Protein AF-0000000080266396 (afdb_homodimer)

pLDDT: mean 87.24, std 13.33, range [37.84, 98.81]

Foldseek 3Di:
DPQDPVRQQVLQLQLVCLQCCVAQVWDKDADPDPPQQQFGIWGWGQLDPVSPDIAIETEHEEEDQEADEQVSVVSVVVSQVVVQVVVVVVVPDDHRYEYEYEYQNHHDPNNLVNQQPDLGWYKYWDQHDDPVDPHTDSYGDTPDIDIHCLDQNCVHSVNVQKDWDWDDDDPDPTDIFMDGPRHTRD/DPQDPVRQQVLQLQLVCLQCCVAQVWDKDADPDPPQQQFGIWGWGQLDPVSPDIAIETEHEEEDQEADEQVSVVSVVVSQVVVQVVVVVVVDDDHRYEYEYEYQNHHDPNNLVNQQPDLGWYKYWHQHDDPVDPHTDSYGDTPDIDIHCLDQNCVHSVNVQKDWDWDDDPPDHTDIFMDGPRHTRD

Radius of gyration: 23.04 Å; Cα contacts (8 Å, |Δi|>4): 764; chains: 2; bounding box: 50×81×39 Å

Organism: Malassezia sympodialis (strain ATCC 42132) (NCBI:txid1230383)

InterPro domains:
  IPR011335 Restriction endonuclease type II-like [SSF52980] (8-84)
  IPR011856 tRNA endonuclease-like domain superfamily [G3DSA:3.40.1350.10] (2-128)
  IPR018828 Required for respiratory growth protein 7, mitochondrial [PF10356] (4-46)
  IPR018828 Required for respiratory growth protein 7, mitochondrial [PF10356] (52-131)
  IPR018828 Required for respiratory growth protein 7, mitochondrial [PTHR28133] (3-150)

Sequence (372 aa):
MATSAACRGAAYELACLRTLESWMGMKLHRTGGAGDRGVDLRGWWAPGPSGADAYRVLVQCKAEKRPVGPATVRELEGTLLRAGWVEQRAQTAPVSLFAILASASGFSKQTLLHMRSSPLPMLLMHLAVDTSQATMPQVLPCQGFVWNDALAGRHGLLRGDYEAIWHTRVESAPVLTLYRGGVRVCMATSAACRGAAYELACLRTLESWMGMKLHRTGGAGDRGVDLRGWWAPGPSGADAYRVLVQCKAEKRPVGPATVRELEGTLLRAGWVEQRAQTAPVSLFAILASASGFSKQTLLHMRSSPLPMLLMHLAVDTSQATMPQVLPCQGFVWNDALAGRHGLLRGDYEAIWHTRVESAPVLTLYRGGVRVC

Structure (mmCIF, N/CA/C/O backbone):
data_AF-0000000080266396-model_v1
#
loop_
_entity.id
_entity.type
_entity.pdbx_description
1 polymer 'Restriction endonuclease type IV Mrr domain-containing protein'
#
loop_
_atom_site.group_PDB
_atom_site.id
_atom_site.type_symbol
_atom_site.label_atom_id
_atom_site.label_alt_id
_atom_site.label_comp_id
_atom_site.label_asym_id
_atom_site.label_entity_id
_atom_site.label_seq_id
_atom_site.pdbx_PDB_ins_code
_atom_site.Cartn_x
_atom_site.Cartn_y
_atom_site.Cartn_z
_atom_site.occupancy
_atom_site.B_iso_or_equiv
_atom_site.auth_seq_id
_atom_site.auth_comp_id
_atom_site.auth_asym_id
_atom_site.auth_atom_id
_atom_site.pdbx_PDB_model_num
ATOM 1 N N . MET A 1 1 ? 29.406 -10.555 -18.203 1 38.06 1 MET A N 1
ATOM 2 C CA . MET A 1 1 ? 28.906 -9.188 -18.078 1 38.06 1 MET A CA 1
ATOM 3 C C . MET A 1 1 ? 27.797 -9.117 -17.031 1 38.06 1 MET A C 1
ATOM 5 O O . MET A 1 1 ? 26.859 -9.922 -17.047 1 38.06 1 MET A O 1
ATOM 9 N N . ALA A 1 2 ? 28.047 -8.398 -16.016 1 52.16 2 ALA A N 1
ATOM 10 C CA . ALA A 1 2 ? 27.156 -8.281 -14.852 1 52.16 2 ALA A CA 1
ATOM 11 C C . ALA A 1 2 ? 25.766 -7.832 -15.273 1 52.16 2 ALA A C 1
ATOM 13 O O . ALA A 1 2 ? 25.609 -6.77 -15.875 1 52.16 2 ALA A O 1
ATOM 14 N N . THR A 1 3 ? 24.875 -8.828 -15.555 1 63 3 THR A N 1
ATOM 15 C CA . THR A 1 3 ? 23.531 -8.461 -15.969 1 63 3 THR A CA 1
ATOM 16 C C . THR A 1 3 ? 22.969 -7.367 -15.062 1 63 3 THR A C 1
ATOM 18 O O . THR A 1 3 ? 23.141 -7.406 -13.844 1 63 3 THR A O 1
ATOM 21 N N . SER A 1 4 ? 22.641 -6.27 -15.555 1 74.62 4 SER A N 1
ATOM 22 C CA . SER A 1 4 ? 22.109 -5.121 -14.828 1 74.62 4 SER A CA 1
ATOM 23 C C . SER A 1 4 ? 20.953 -5.531 -13.93 1 74.62 4 SER A C 1
ATOM 25 O O . SER A 1 4 ? 20.359 -6.598 -14.109 1 74.62 4 SER A O 1
ATOM 27 N N . ALA A 1 5 ? 20.812 -4.93 -12.789 1 73.12 5 ALA A N 1
ATOM 28 C CA . ALA A 1 5 ? 19.688 -5.145 -11.883 1 73.12 5 ALA A CA 1
ATOM 29 C C . ALA A 1 5 ? 18.359 -5.168 -12.648 1 73.12 5 ALA A C 1
ATOM 31 O O . ALA A 1 5 ? 17.484 -5.977 -12.344 1 73.12 5 ALA A O 1
ATOM 32 N N . ALA A 1 6 ? 18.203 -4.281 -13.703 1 76.94 6 ALA A N 1
ATOM 33 C CA . ALA A 1 6 ? 16.984 -4.227 -14.516 1 76.94 6 ALA A CA 1
ATOM 34 C C . ALA A 1 6 ? 16.812 -5.516 -15.312 1 76.94 6 ALA A C 1
ATOM 36 O O . ALA A 1 6 ? 15.695 -6.027 -15.438 1 76.94 6 ALA A O 1
ATOM 37 N N . CYS A 1 7 ? 17.906 -6.023 -15.68 1 82.94 7 CYS A N 1
ATOM 38 C CA . CYS A 1 7 ? 17.859 -7.258 -16.453 1 82.94 7 CYS A CA 1
ATOM 39 C C . CYS A 1 7 ? 17.484 -8.445 -15.578 1 82.94 7 CYS A C 1
ATOM 41 O O . CYS A 1 7 ? 16.672 -9.281 -15.984 1 82.94 7 CYS A O 1
ATOM 43 N N . ARG A 1 8 ? 17.984 -8.422 -14.438 1 86.56 8 ARG A N 1
ATOM 44 C CA . ARG A 1 8 ? 17.656 -9.5 -13.5 1 86.56 8 ARG A CA 1
ATOM 45 C C . ARG A 1 8 ? 16.188 -9.477 -13.117 1 86.56 8 ARG A C 1
ATOM 47 O O . ARG A 1 8 ? 15.547 -10.523 -13.023 1 86.56 8 ARG A O 1
ATOM 54 N N . GLY A 1 9 ? 15.641 -8.25 -12.93 1 91.12 9 GLY A N 1
ATOM 55 C CA . GLY A 1 9 ? 14.234 -8.109 -12.617 1 91.12 9 GLY A CA 1
ATOM 56 C C . GLY A 1 9 ? 13.32 -8.633 -13.703 1 91.12 9 GLY A C 1
ATOM 57 O O . GLY A 1 9 ? 12.367 -9.367 -13.422 1 91.12 9 GLY A O 1
ATOM 58 N N . ALA A 1 10 ? 13.648 -8.32 -14.914 1 91.81 10 ALA A N 1
ATOM 59 C CA . ALA A 1 10 ? 12.836 -8.75 -16.047 1 91.81 10 ALA A CA 1
ATOM 60 C C . ALA A 1 10 ? 12.883 -10.266 -16.219 1 91.81 10 ALA A C 1
ATOM 62 O O . ALA A 1 10 ? 11.867 -10.906 -16.484 1 91.81 10 ALA A O 1
ATOM 63 N N . ALA A 1 11 ? 14.078 -10.766 -16.062 1 93.81 11 ALA A N 1
ATOM 64 C CA . ALA A 1 11 ? 14.242 -12.219 -16.172 1 93.81 11 ALA A CA 1
ATOM 65 C C . ALA A 1 11 ? 13.461 -12.938 -15.07 1 93.81 11 ALA A C 1
ATOM 67 O O . ALA A 1 11 ? 12.844 -13.977 -15.32 1 93.81 11 ALA A O 1
ATOM 68 N N . TYR A 1 12 ? 13.508 -12.414 -13.898 1 96.12 12 TYR A N 1
ATOM 69 C CA . TYR A 1 12 ? 12.789 -13.023 -12.781 1 96.12 12 TYR A CA 1
ATOM 70 C C . TYR A 1 12 ? 11.281 -12.961 -13.016 1 96.12 12 TYR A C 1
ATOM 72 O O . TYR A 1 12 ? 10.57 -13.938 -12.75 1 96.12 12 TYR A O 1
ATOM 80 N N . GLU A 1 13 ? 10.75 -11.844 -13.516 1 96 13 GLU A N 1
ATOM 81 C CA . GLU A 1 13 ? 9.336 -11.688 -13.836 1 96 13 GLU A CA 1
ATOM 82 C C . GLU A 1 13 ? 8.875 -12.742 -14.844 1 96 13 GLU A C 1
ATOM 84 O O . GLU A 1 13 ? 7.824 -13.359 -14.672 1 96 13 GLU A O 1
ATOM 89 N N . LEU A 1 14 ? 9.68 -12.914 -15.805 1 96.31 14 LEU A N 1
ATOM 90 C CA . LEU A 1 14 ? 9.352 -13.898 -16.828 1 96.31 14 LEU A CA 1
ATOM 91 C C . LEU A 1 14 ? 9.359 -15.305 -16.234 1 96.31 14 LEU A C 1
ATOM 93 O O . LEU A 1 14 ? 8.484 -16.125 -16.547 1 96.31 14 LEU A O 1
ATOM 97 N N . ALA A 1 15 ? 10.352 -15.586 -15.43 1 97.19 15 ALA A N 1
ATOM 98 C CA . ALA A 1 15 ? 10.43 -16.891 -14.781 1 97.19 15 ALA A CA 1
ATOM 99 C C . ALA A 1 15 ? 9.219 -17.141 -13.883 1 97.19 15 ALA A C 1
ATOM 101 O O . ALA A 1 15 ? 8.695 -18.25 -13.828 1 97.19 15 ALA A O 1
ATOM 102 N N . CYS A 1 16 ? 8.812 -16.141 -13.164 1 97.94 16 CYS A N 1
ATOM 103 C CA . CYS A 1 16 ? 7.617 -16.25 -12.336 1 97.94 16 CYS A CA 1
ATOM 104 C C . CYS A 1 16 ? 6.391 -16.562 -13.188 1 97.94 16 CYS A C 1
ATOM 106 O O . CYS A 1 16 ? 5.59 -17.438 -12.828 1 97.94 16 CYS A O 1
ATOM 108 N N . LEU A 1 17 ? 6.258 -15.805 -14.289 1 97.94 17 LEU A N 1
ATOM 109 C CA . LEU A 1 17 ? 5.156 -16.031 -15.219 1 97.94 17 LEU A CA 1
ATOM 110 C C . LEU A 1 17 ? 5.09 -17.484 -15.648 1 97.94 17 LEU A C 1
ATOM 112 O O . LEU A 1 17 ? 4.055 -18.141 -15.508 1 97.94 17 LEU A O 1
ATOM 116 N N . ARG A 1 18 ? 6.215 -18 -16.078 1 97.5 18 ARG A N 1
ATOM 117 C CA . ARG A 1 18 ? 6.277 -19.375 -16.562 1 97.5 18 ARG A CA 1
ATOM 118 C C . ARG A 1 18 ? 5.992 -20.359 -15.43 1 97.5 18 ARG A C 1
ATOM 120 O O . ARG A 1 18 ? 5.312 -21.359 -15.641 1 97.5 18 ARG A O 1
ATOM 127 N N . THR A 1 19 ? 6.484 -20.094 -14.289 1 96.69 19 THR A N 1
ATOM 128 C CA . THR A 1 19 ? 6.289 -20.953 -13.141 1 96.69 19 THR A CA 1
ATOM 129 C C . THR A 1 19 ? 4.809 -21.031 -12.766 1 96.69 19 THR A C 1
ATOM 131 O O . THR A 1 19 ? 4.266 -22.125 -12.578 1 96.69 19 THR A O 1
ATOM 134 N N . LEU A 1 20 ? 4.148 -19.891 -12.68 1 97 20 LEU A N 1
ATOM 135 C CA . LEU A 1 20 ? 2.748 -19.828 -12.273 1 97 20 LEU A CA 1
ATOM 136 C C . LEU A 1 20 ? 1.845 -20.438 -13.344 1 97 20 LEU A C 1
ATOM 138 O O . LEU A 1 20 ? 0.827 -21.062 -13.023 1 97 20 LEU A O 1
ATOM 142 N N . GLU A 1 21 ? 2.211 -20.281 -14.586 1 95.94 21 GLU A N 1
ATOM 143 C CA . GLU A 1 21 ? 1.452 -20.891 -15.672 1 95.94 21 GLU A CA 1
ATOM 144 C C . GLU A 1 21 ? 1.583 -22.406 -15.656 1 95.94 21 GLU A C 1
ATOM 146 O O . GLU A 1 21 ? 0.593 -23.125 -15.82 1 95.94 21 GLU A O 1
ATOM 151 N N . SER A 1 22 ? 2.793 -22.859 -15.469 1 92.88 22 SER A N 1
ATOM 152 C CA . SER A 1 22 ? 3.053 -24.297 -15.555 1 92.88 22 SER A CA 1
ATOM 153 C C . SER A 1 22 ? 2.553 -25.031 -14.312 1 92.88 22 SER A C 1
ATOM 155 O O . SER A 1 22 ? 1.945 -26.094 -14.422 1 92.88 22 SER A O 1
ATOM 157 N N . TRP A 1 23 ? 2.719 -24.484 -13.172 1 89.31 23 TRP A N 1
ATOM 158 C CA . TRP A 1 23 ? 2.41 -25.156 -11.922 1 89.31 23 TRP A CA 1
ATOM 159 C C . TRP A 1 23 ? 0.948 -24.953 -11.539 1 89.31 23 TRP A C 1
ATOM 161 O O . TRP A 1 23 ? 0.259 -25.906 -11.172 1 89.31 23 TRP A O 1
ATOM 171 N N . MET A 1 24 ? 0.484 -23.734 -11.688 1 90.62 24 MET A N 1
ATOM 172 C CA . MET A 1 24 ? -0.854 -23.438 -11.18 1 90.62 24 MET A CA 1
ATOM 173 C C . MET A 1 24 ? -1.854 -23.328 -12.328 1 90.62 24 MET A C 1
ATOM 175 O O . MET A 1 24 ? -3.053 -23.156 -12.102 1 90.62 24 MET A O 1
ATOM 179 N N . GLY A 1 25 ? -1.35 -23.359 -13.508 1 91.81 25 GLY A N 1
ATOM 180 C CA . GLY A 1 25 ? -2.232 -23.281 -14.664 1 91.81 25 GLY A CA 1
ATOM 181 C C . GLY A 1 25 ? -2.83 -21.906 -14.867 1 91.81 25 GLY A C 1
ATOM 182 O O . GLY A 1 25 ? -3.932 -21.766 -15.398 1 91.81 25 GLY A O 1
ATOM 183 N N . MET A 1 26 ? -2.145 -20.891 -14.406 1 94.56 26 MET A N 1
ATOM 184 C CA . MET A 1 26 ? -2.646 -19.531 -14.562 1 94.56 26 MET A CA 1
ATOM 185 C C . MET A 1 26 ? -2.408 -19.031 -15.977 1 94.56 26 MET A C 1
ATOM 187 O O . MET A 1 26 ? -1.457 -19.438 -16.641 1 94.56 26 MET A O 1
ATOM 191 N N . LYS A 1 27 ? -3.32 -18.25 -16.422 1 95.56 27 LYS A N 1
ATOM 192 C CA . LYS A 1 27 ? -3.127 -17.5 -17.672 1 95.56 27 LYS A CA 1
ATOM 193 C C . LYS A 1 27 ? -2.748 -16.047 -17.391 1 95.56 27 LYS A C 1
ATOM 195 O O . LYS A 1 27 ? -3.613 -15.227 -17.094 1 95.56 27 LYS A O 1
ATOM 200 N N . LEU A 1 28 ? -1.456 -15.758 -17.516 1 96.69 28 LEU A N 1
ATOM 201 C CA . LEU A 1 28 ? -0.934 -14.461 -17.094 1 96.69 28 LEU A CA 1
ATOM 202 C C . LEU A 1 28 ? -0.267 -13.734 -18.25 1 96.69 28 LEU A C 1
ATOM 204 O O . LEU A 1 28 ? 0.146 -14.367 -19.234 1 96.69 28 LEU A O 1
ATOM 208 N N . HIS A 1 29 ? -0.181 -12.461 -18.172 1 95 29 HIS A N 1
ATOM 209 C CA . HIS A 1 29 ? 0.61 -11.648 -19.078 1 95 29 HIS A CA 1
ATOM 210 C C . HIS A 1 29 ? 1.32 -10.523 -18.344 1 95 29 HIS A C 1
ATOM 212 O O . HIS A 1 29 ? 0.936 -10.172 -17.219 1 95 29 HIS A O 1
ATOM 218 N N . ARG A 1 30 ? 2.369 -10.031 -18.906 1 93.25 30 ARG A N 1
ATOM 219 C CA . ARG A 1 30 ? 3.127 -8.93 -18.312 1 93.25 30 ARG A CA 1
ATOM 220 C C . ARG A 1 30 ? 2.354 -7.617 -18.406 1 93.25 30 ARG A C 1
ATOM 222 O O . ARG A 1 30 ? 1.586 -7.406 -19.344 1 93.25 30 ARG A O 1
ATOM 229 N N . THR A 1 31 ? 2.643 -6.824 -17.297 1 87 31 THR A N 1
ATOM 230 C CA . THR A 1 31 ? 1.947 -5.539 -17.281 1 87 31 THR A CA 1
ATOM 231 C C . THR A 1 31 ? 2.852 -4.426 -17.797 1 87 31 THR A C 1
ATOM 233 O O . THR A 1 31 ? 4.074 -4.484 -17.625 1 87 31 THR A O 1
ATOM 236 N N . GLY A 1 32 ? 2.877 -3.807 -18.906 1 63.69 32 GLY A N 1
ATOM 237 C CA . GLY A 1 32 ? 3.762 -2.809 -19.484 1 63.69 32 GLY A CA 1
ATOM 238 C C . GLY A 1 32 ? 3.475 -1.401 -19 1 63.69 32 GLY A C 1
ATOM 239 O O . GLY A 1 32 ? 4.281 -0.491 -19.203 1 63.69 32 GLY A O 1
ATOM 240 N N . GLY A 1 33 ? 2.451 -1.018 -18.344 1 51.59 33 GLY A N 1
ATOM 241 C CA . GLY A 1 33 ? 2.1 0.39 -18.438 1 51.59 33 GLY A CA 1
ATOM 242 C C . GLY A 1 33 ? 2.02 1.08 -17.094 1 51.59 33 GLY A C 1
ATOM 243 O O . GLY A 1 33 ? 2.025 0.421 -16.047 1 51.59 33 GLY A O 1
ATOM 244 N N . ALA A 1 34 ? 2.381 2.445 -17.094 1 49.97 34 ALA A N 1
ATOM 245 C CA . ALA A 1 34 ? 2.305 3.42 -16 1 49.97 34 ALA A CA 1
ATOM 246 C C . ALA A 1 34 ? 1.099 3.152 -15.109 1 49.97 34 ALA A C 1
ATOM 248 O O . ALA A 1 34 ? 1.146 3.402 -13.906 1 49.97 34 ALA A O 1
ATOM 249 N N . GLY A 1 35 ? 0.149 2.555 -15.703 1 51.34 35 GLY A N 1
ATOM 250 C CA . GLY A 1 35 ? -1.135 2.455 -15.023 1 51.34 35 GLY A CA 1
ATOM 251 C C . GLY A 1 35 ? -1.216 1.278 -14.07 1 51.34 35 GLY A C 1
ATOM 252 O O . GLY A 1 35 ? -2.219 1.104 -13.375 1 51.34 35 GLY A O 1
ATOM 253 N N . ASP A 1 36 ? -0.175 0.394 -14.234 1 55.62 36 ASP A N 1
ATOM 254 C CA . ASP A 1 36 ? -0.512 -0.885 -13.617 1 55.62 36 ASP A CA 1
ATOM 255 C C . ASP A 1 36 ? -0.161 -0.887 -12.133 1 55.62 36 ASP A C 1
ATOM 257 O O . ASP A 1 36 ? -0.391 -1.878 -11.438 1 55.62 36 ASP A O 1
ATOM 261 N N . ARG A 1 37 ? -0.008 0.215 -11.578 1 65.62 37 ARG A N 1
ATOM 262 C CA . ARG A 1 37 ? -0.205 0.453 -10.156 1 65.62 37 ARG A CA 1
ATOM 263 C C . ARG A 1 37 ? 0.64 -0.502 -9.32 1 65.62 37 ARG A C 1
ATOM 265 O O . ARG A 1 37 ? 0.155 -1.072 -8.336 1 65.62 37 ARG A O 1
ATOM 272 N N . GLY A 1 38 ? 1.893 -0.982 -9.898 1 79.5 38 GLY A N 1
ATOM 273 C CA . GLY A 1 38 ? 2.844 -1.689 -9.055 1 79.5 38 GLY A CA 1
ATOM 274 C C . GLY A 1 38 ? 2.811 -3.193 -9.25 1 79.5 38 GLY A C 1
ATOM 275 O O . GLY A 1 38 ? 3.477 -3.934 -8.523 1 79.5 38 GLY A O 1
ATOM 276 N N . VAL A 1 39 ? 2.064 -3.723 -10.242 1 91.5 39 VAL A N 1
ATOM 277 C CA . VAL A 1 39 ? 2.029 -5.168 -10.445 1 91.5 39 VAL A CA 1
ATOM 278 C C . VAL A 1 39 ? 2.777 -5.527 -11.727 1 91.5 39 VAL A C 1
ATOM 280 O O . VAL A 1 39 ? 2.74 -4.777 -12.703 1 91.5 39 VAL A O 1
ATOM 283 N N . ASP A 1 40 ? 3.334 -6.691 -11.766 1 94.19 40 ASP A N 1
ATOM 284 C CA . ASP A 1 40 ? 4.191 -7.125 -12.859 1 94.19 40 ASP A CA 1
ATOM 285 C C . ASP A 1 40 ? 3.434 -8.031 -13.828 1 94.19 40 ASP A C 1
ATOM 287 O O . ASP A 1 40 ? 3.682 -8.008 -15.031 1 94.19 40 ASP A O 1
ATOM 291 N N . LEU A 1 41 ? 2.564 -8.836 -13.297 1 95.94 41 LEU A N 1
ATOM 292 C CA . LEU A 1 41 ? 1.767 -9.773 -14.086 1 95.94 41 LEU A CA 1
ATOM 293 C C . LEU A 1 41 ? 0.288 -9.664 -13.727 1 95.94 41 LEU A C 1
ATOM 295 O O . LEU A 1 41 ? -0.056 -9.312 -12.594 1 95.94 41 LEU A O 1
ATOM 299 N N . ARG A 1 42 ? -0.562 -9.977 -14.672 1 94.25 42 ARG A N 1
ATOM 300 C CA . ARG A 1 42 ? -2.002 -10.023 -14.43 1 94.25 42 ARG A CA 1
ATOM 301 C C . ARG A 1 42 ? -2.668 -11.078 -15.312 1 94.25 42 ARG A C 1
ATOM 303 O O . ARG A 1 42 ? -2.154 -11.422 -16.375 1 94.25 42 ARG A O 1
ATOM 310 N N . GLY A 1 43 ? -3.771 -11.602 -14.805 1 94 43 GLY A N 1
ATOM 311 C CA . GLY A 1 43 ? -4.516 -12.586 -15.578 1 94 43 GLY A CA 1
ATOM 312 C C . GLY A 1 43 ? -5.566 -13.312 -14.766 1 94 43 GLY A C 1
ATOM 313 O O . GLY A 1 43 ? -6.277 -12.695 -13.969 1 94 43 GLY A O 1
ATOM 314 N N . TRP A 1 44 ? -5.613 -14.609 -15.078 1 94 44 TRP A N 1
ATOM 315 C CA . TRP A 1 44 ? -6.711 -15.383 -14.516 1 94 44 TRP A CA 1
ATOM 316 C C . TRP A 1 44 ? -6.219 -16.734 -14 1 94 44 TRP A C 1
ATOM 318 O O . TRP A 1 44 ? -5.266 -17.297 -14.539 1 94 44 TRP A O 1
ATOM 328 N N . TRP A 1 45 ? -6.895 -17.172 -12.977 1 94.19 45 TRP A N 1
ATOM 329 C CA . TRP A 1 45 ? -6.746 -18.531 -12.445 1 94.19 45 TRP A CA 1
ATOM 330 C C . TRP A 1 45 ? -8.094 -19.234 -12.383 1 94.19 45 TRP A C 1
ATOM 332 O O . TRP A 1 45 ? -9.031 -18.734 -11.758 1 94.19 45 TRP A O 1
ATOM 342 N N . ALA A 1 46 ? -8.211 -20.359 -13.125 1 90.25 46 ALA A N 1
ATOM 343 C CA . ALA A 1 46 ? -9.438 -21.156 -13.156 1 90.25 46 ALA A CA 1
ATOM 344 C C . ALA A 1 46 ? -9.164 -22.609 -12.812 1 90.25 46 ALA A C 1
ATOM 346 O O . ALA A 1 46 ? -9 -23.453 -13.703 1 90.25 46 ALA A O 1
ATOM 347 N N . PRO A 1 47 ? -9.031 -23.047 -11.547 1 79.5 47 PRO A N 1
ATOM 348 C CA . PRO A 1 47 ? -8.641 -24.406 -11.164 1 79.5 47 PRO A CA 1
ATOM 349 C C . PRO A 1 47 ? -9.742 -25.438 -11.422 1 79.5 47 PRO A C 1
ATOM 351 O O . PRO A 1 47 ? -9.453 -26.625 -11.562 1 79.5 47 PRO A O 1
ATOM 354 N N . GLY A 1 48 ? -11.07 -25.203 -11.406 1 67.69 48 GLY A N 1
ATOM 355 C CA . GLY A 1 48 ? -12.102 -26.219 -11.5 1 67.69 48 GLY A CA 1
ATOM 356 C C . GLY A 1 48 ? -12.406 -26.641 -12.93 1 67.69 48 GLY A C 1
ATOM 357 O O . GLY A 1 48 ? -12.023 -25.953 -13.875 1 67.69 48 GLY A O 1
ATOM 358 N N . PRO A 1 49 ? -12.711 -27.984 -13.031 1 59.16 49 PRO A N 1
ATOM 359 C CA . PRO A 1 49 ? -13.07 -28.547 -14.336 1 59.16 49 PRO A CA 1
ATOM 360 C C . PRO A 1 49 ? -14.07 -27.672 -15.094 1 59.16 49 PRO A C 1
ATOM 362 O O . PRO A 1 49 ? -14.07 -27.656 -16.328 1 59.16 49 PRO A O 1
ATOM 365 N N . SER A 1 50 ? -15.07 -27.062 -14.32 1 54.75 50 SER A N 1
ATOM 366 C CA . SER A 1 50 ? -16.156 -26.391 -15.039 1 54.75 50 SER A CA 1
ATOM 367 C C . SER A 1 50 ? -15.805 -24.922 -15.305 1 54.75 50 SER A C 1
ATOM 369 O O . SER A 1 50 ? -16.5 -24.25 -16.062 1 54.75 50 SER A O 1
ATOM 371 N N . GLY A 1 51 ? -14.586 -24.562 -15.094 1 58.28 51 GLY A N 1
ATOM 372 C CA . GLY A 1 51 ? -14.266 -23.156 -15.305 1 58.28 51 GLY A CA 1
ATOM 373 C C . GLY A 1 51 ? -15.172 -22.203 -14.555 1 58.28 51 GLY A C 1
ATOM 374 O O . GLY A 1 51 ? -15.219 -21.016 -14.844 1 58.28 51 GLY A O 1
ATOM 375 N N . ALA A 1 52 ? -16.094 -22.734 -13.773 1 59.78 52 ALA A N 1
ATOM 376 C CA . ALA A 1 52 ? -17.172 -21.922 -13.211 1 59.78 52 ALA A CA 1
ATOM 377 C C . ALA A 1 52 ? -16.609 -20.875 -12.242 1 59.78 52 ALA A C 1
ATOM 379 O O . ALA A 1 52 ? -17.125 -19.766 -12.172 1 59.78 52 ALA A O 1
ATOM 380 N N . ASP A 1 53 ? -15.383 -21.297 -11.664 1 77.88 53 ASP A N 1
ATOM 381 C CA . ASP A 1 53 ? -14.867 -20.234 -10.805 1 77.88 53 ASP A CA 1
ATOM 382 C C . ASP A 1 53 ? -13.586 -19.641 -11.375 1 77.88 53 ASP A C 1
ATOM 384 O O . ASP A 1 53 ? -12.617 -20.359 -11.617 1 77.88 53 ASP A O 1
ATOM 388 N N . ALA A 1 54 ? -13.641 -18.531 -11.953 1 88.06 54 ALA A N 1
ATOM 389 C CA . ALA A 1 54 ? -12.469 -17.797 -12.43 1 88.06 54 ALA A CA 1
ATOM 390 C C . ALA A 1 54 ? -12.133 -16.641 -11.508 1 88.06 54 ALA A C 1
ATOM 392 O O . ALA A 1 54 ? -13.023 -15.898 -11.07 1 88.06 54 ALA A O 1
ATOM 393 N N . TYR A 1 55 ? -10.859 -16.672 -11.172 1 91.62 55 TYR A N 1
ATOM 394 C CA . TYR A 1 55 ? -10.359 -15.617 -10.297 1 91.62 55 TYR A CA 1
ATOM 395 C C . TYR A 1 55 ? -9.359 -14.727 -11.031 1 91.62 55 TYR A C 1
ATOM 397 O O . TYR A 1 55 ? -8.461 -15.227 -11.711 1 91.62 55 TYR A O 1
ATOM 405 N N . ARG A 1 56 ? -9.586 -13.484 -10.922 1 92.75 56 ARG A N 1
ATOM 406 C CA . ARG A 1 56 ? -8.562 -12.562 -11.398 1 92.75 56 ARG A CA 1
ATOM 407 C C . ARG A 1 56 ? -7.359 -12.539 -10.469 1 92.75 56 ARG A C 1
ATOM 409 O O . ARG A 1 56 ? -7.512 -12.547 -9.25 1 92.75 56 ARG A O 1
ATOM 416 N N . VAL A 1 57 ? -6.16 -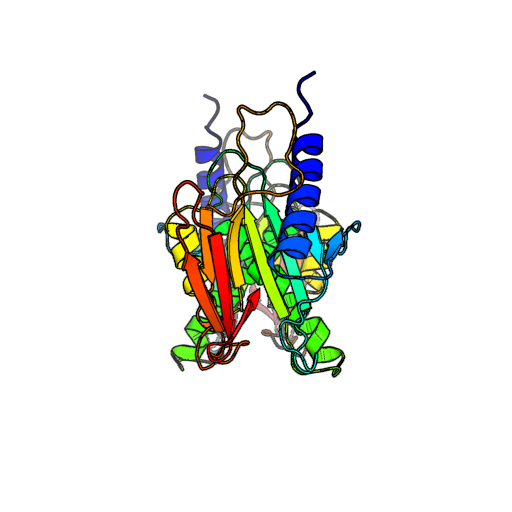12.414 -11.094 1 95.25 57 VAL A N 1
ATOM 417 C CA . VAL A 1 57 ? -4.941 -12.492 -10.305 1 95.25 57 VAL A CA 1
ATOM 418 C C . VAL A 1 57 ? -4.016 -11.336 -10.656 1 95.25 57 VAL A C 1
ATOM 420 O O . VAL A 1 57 ? -3.838 -11.008 -11.836 1 95.25 57 VAL A O 1
ATOM 423 N N . LEU A 1 58 ? -3.506 -10.68 -9.656 1 95.25 58 LEU A N 1
ATOM 424 C CA . LEU A 1 58 ? -2.402 -9.734 -9.781 1 95.25 58 LEU A CA 1
ATOM 425 C C . LEU A 1 58 ? -1.136 -10.289 -9.141 1 95.25 58 LEU A C 1
ATOM 427 O O . LEU A 1 58 ? -1.183 -10.836 -8.031 1 95.25 58 LEU A O 1
ATOM 431 N N . VAL A 1 59 ? 0.024 -10.156 -9.859 1 97.06 59 VAL A N 1
ATOM 432 C CA . VAL A 1 59 ? 1.27 -10.695 -9.328 1 97.06 59 VAL A CA 1
ATOM 433 C C . VAL A 1 59 ? 2.324 -9.594 -9.258 1 97.06 59 VAL A C 1
ATOM 435 O O . VAL A 1 59 ? 2.553 -8.883 -10.242 1 97.06 59 VAL A O 1
ATOM 438 N N . GLN A 1 60 ? 2.812 -9.414 -8.133 1 96.5 60 GLN A N 1
ATOM 439 C CA . GLN A 1 60 ? 4.004 -8.594 -7.961 1 96.5 60 GLN A CA 1
ATOM 440 C C . GLN A 1 60 ? 5.242 -9.461 -7.73 1 96.5 60 GLN A C 1
ATOM 442 O O . GLN A 1 60 ? 5.211 -10.391 -6.922 1 96.5 60 GLN A O 1
ATOM 447 N N . CYS A 1 61 ? 6.359 -9.18 -8.453 1 96.88 61 CYS A N 1
ATOM 448 C CA . CYS A 1 61 ? 7.586 -9.969 -8.367 1 96.88 61 CYS A CA 1
ATOM 449 C C . CYS A 1 61 ? 8.727 -9.133 -7.797 1 96.88 61 CYS A C 1
ATOM 451 O O . CYS A 1 61 ? 8.977 -8.016 -8.25 1 96.88 61 CYS A O 1
ATOM 453 N N . LYS A 1 62 ? 9.398 -9.703 -6.816 1 96.31 62 LYS A N 1
ATOM 454 C CA . LYS A 1 62 ? 10.562 -9.055 -6.211 1 96.31 62 LYS A CA 1
ATOM 455 C C . LYS A 1 62 ? 11.797 -9.945 -6.312 1 96.31 62 LYS A C 1
ATOM 457 O O . LYS A 1 62 ? 11.844 -11.031 -5.727 1 96.31 62 LYS A O 1
ATOM 462 N N . ALA A 1 63 ? 12.859 -9.391 -6.988 1 95.19 63 ALA A N 1
ATOM 463 C CA . ALA A 1 63 ? 14.062 -10.18 -7.223 1 95.19 63 ALA A CA 1
ATOM 464 C C . ALA A 1 63 ? 15.203 -9.719 -6.324 1 95.19 63 ALA A C 1
ATOM 466 O O . ALA A 1 63 ? 16.375 -9.984 -6.609 1 95.19 63 ALA A O 1
ATOM 467 N N . GLU A 1 64 ? 14.922 -8.984 -5.316 1 92.56 64 GLU A N 1
ATOM 468 C CA . GLU A 1 64 ? 15.969 -8.484 -4.43 1 92.56 64 GLU A CA 1
ATOM 469 C C . GLU A 1 64 ? 16.625 -9.617 -3.66 1 92.56 64 GLU A C 1
ATOM 471 O O . GLU A 1 64 ? 16.062 -10.711 -3.539 1 92.56 64 GLU A O 1
ATOM 476 N N . LYS A 1 65 ? 17.828 -9.32 -3.129 1 92.56 65 LYS A N 1
ATOM 477 C CA . LYS A 1 65 ? 18.625 -10.328 -2.439 1 92.56 65 LYS A CA 1
ATOM 478 C C . LYS A 1 65 ? 18.1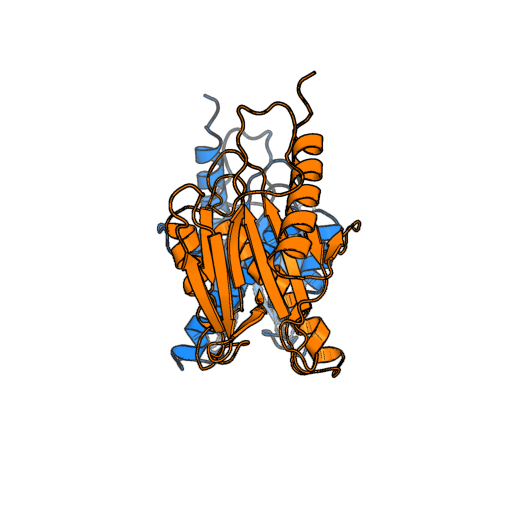88 -10.484 -0.987 1 92.56 65 LYS A C 1
ATOM 480 O O . LYS A 1 65 ? 18.422 -11.516 -0.366 1 92.56 65 LYS A O 1
ATOM 485 N N . ARG A 1 66 ? 17.609 -9.492 -0.435 1 95.31 66 ARG A N 1
ATOM 486 C CA . ARG A 1 66 ? 17.141 -9.539 0.944 1 95.31 66 ARG A CA 1
ATOM 487 C C . ARG A 1 66 ? 15.664 -9.891 1.001 1 95.31 66 ARG A C 1
ATOM 489 O O . ARG A 1 66 ? 14.914 -9.625 0.056 1 95.31 66 ARG A O 1
ATOM 496 N N . PRO A 1 67 ? 15.266 -10.539 2.127 1 97.56 67 PRO A N 1
ATOM 497 C CA . PRO A 1 67 ? 13.844 -10.859 2.26 1 97.56 67 PRO A CA 1
ATOM 498 C C . PRO A 1 67 ? 12.945 -9.625 2.131 1 97.56 67 PRO A C 1
ATOM 500 O O . PRO A 1 67 ? 13.305 -8.547 2.613 1 97.56 67 PRO A O 1
ATOM 503 N N . VAL A 1 68 ? 11.797 -9.789 1.479 1 97.38 68 VAL A N 1
ATOM 504 C CA . VAL A 1 68 ? 10.844 -8.703 1.239 1 97.38 68 VAL A CA 1
ATOM 505 C C . VAL A 1 68 ? 10.211 -8.273 2.559 1 97.38 68 VAL A C 1
ATOM 507 O O . VAL A 1 68 ? 9.812 -9.109 3.371 1 97.38 68 VAL A O 1
ATOM 510 N N . GLY A 1 69 ? 10.094 -7.012 2.795 1 95.38 69 GLY A N 1
ATOM 511 C CA . GLY A 1 69 ? 9.523 -6.453 4.016 1 95.38 69 GLY A CA 1
ATOM 512 C C . GLY A 1 69 ? 8.047 -6.152 3.9 1 95.38 69 GLY A C 1
ATOM 513 O O . GLY A 1 69 ? 7.461 -6.273 2.82 1 95.38 69 GLY A O 1
ATOM 514 N N . PRO A 1 70 ? 7.438 -5.703 5.016 1 95.12 70 PRO A N 1
ATOM 515 C CA . PRO A 1 70 ? 5.98 -5.527 5.074 1 95.12 70 PRO A CA 1
ATOM 516 C C . PRO A 1 70 ? 5.492 -4.371 4.203 1 95.12 70 PRO A C 1
ATOM 518 O O . PRO A 1 70 ? 4.324 -4.34 3.814 1 95.12 70 PRO A O 1
ATOM 521 N N . ALA A 1 71 ? 6.367 -3.365 3.906 1 93.88 71 ALA A N 1
ATOM 522 C CA . ALA A 1 71 ? 5.973 -2.227 3.08 1 93.88 71 ALA A CA 1
ATOM 523 C C . ALA A 1 71 ? 5.453 -2.689 1.724 1 93.88 71 ALA A C 1
ATOM 525 O O . ALA A 1 71 ? 4.523 -2.094 1.174 1 93.88 71 ALA A O 1
ATOM 526 N N . THR A 1 72 ? 6.055 -3.781 1.186 1 95.81 72 THR A N 1
ATOM 527 C CA . THR A 1 72 ? 5.641 -4.309 -0.109 1 95.81 72 THR A CA 1
ATOM 528 C C . THR A 1 72 ? 4.223 -4.871 -0.034 1 95.81 72 THR A C 1
ATOM 530 O O . THR A 1 72 ? 3.441 -4.73 -0.978 1 95.81 72 THR A O 1
ATOM 533 N N . VAL A 1 73 ? 3.9 -5.457 1.128 1 96.75 73 VAL A N 1
ATOM 534 C CA . VAL A 1 73 ? 2.549 -5.977 1.316 1 96.75 73 VAL A CA 1
ATOM 535 C C . VAL A 1 73 ? 1.559 -4.82 1.418 1 96.75 73 VAL A C 1
ATOM 537 O O . VAL A 1 73 ? 0.484 -4.859 0.814 1 96.75 73 VAL A O 1
ATOM 540 N N . ARG A 1 74 ? 1.931 -3.812 2.129 1 95.38 74 ARG A N 1
ATOM 541 C CA . ARG A 1 74 ? 1.065 -2.643 2.236 1 95.38 74 ARG A CA 1
ATOM 542 C C . ARG A 1 74 ? 0.817 -2.018 0.867 1 95.38 74 ARG A C 1
ATOM 544 O O . ARG A 1 74 ? -0.305 -1.612 0.558 1 95.38 74 ARG A O 1
ATOM 551 N N . GLU A 1 75 ? 1.88 -1.902 0.114 1 95.12 75 GLU A N 1
ATOM 552 C CA . GLU A 1 75 ? 1.736 -1.389 -1.244 1 95.12 75 GLU A CA 1
ATOM 553 C C . GLU A 1 75 ? 0.78 -2.25 -2.062 1 95.12 75 GLU A C 1
ATOM 555 O O . GLU A 1 75 ? -0.088 -1.729 -2.766 1 95.12 75 GLU A O 1
ATOM 560 N N . LEU A 1 76 ? 0.924 -3.537 -1.934 1 96.19 76 LEU A N 1
ATOM 561 C CA . LEU A 1 76 ? 0.075 -4.469 -2.666 1 96.19 76 LEU A CA 1
ATOM 562 C C . LEU A 1 76 ? -1.374 -4.363 -2.203 1 96.19 76 LEU A C 1
ATOM 564 O O . LEU A 1 76 ? -2.299 -4.508 -3.006 1 96.19 76 LEU A O 1
ATOM 568 N N . GLU A 1 77 ? -1.587 -4.129 -0.931 1 95.75 77 GLU A N 1
ATOM 569 C CA . GLU A 1 77 ? -2.93 -3.877 -0.416 1 95.75 77 GLU A CA 1
ATOM 570 C C . GLU A 1 77 ? -3.566 -2.668 -1.097 1 95.75 77 GLU A C 1
ATOM 572 O O . GLU A 1 77 ? -4.742 -2.703 -1.459 1 95.75 77 GLU A O 1
ATOM 577 N N . GLY A 1 78 ? -2.744 -1.611 -1.245 1 94.81 78 GLY A N 1
ATOM 578 C CA . GLY A 1 78 ? -3.242 -0.461 -1.981 1 94.81 78 GLY A CA 1
ATOM 579 C C . GLY A 1 78 ? -3.646 -0.793 -3.406 1 94.81 78 GLY A C 1
ATOM 580 O O . GLY A 1 78 ? -4.695 -0.354 -3.879 1 94.81 78 GLY A O 1
ATOM 581 N N . THR A 1 79 ? -2.855 -1.583 -4.035 1 93.88 79 THR A N 1
ATOM 582 C CA . THR A 1 79 ? -3.111 -2.002 -5.406 1 93.88 79 THR A CA 1
ATOM 583 C C . THR A 1 79 ? -4.406 -2.805 -5.496 1 93.88 79 THR A C 1
ATOM 585 O O . THR A 1 79 ? -5.234 -2.564 -6.379 1 93.88 79 THR A O 1
ATOM 588 N N . LEU A 1 80 ? -4.586 -3.736 -4.566 1 93.31 80 LEU A N 1
ATOM 589 C CA . LEU A 1 80 ? -5.773 -4.578 -4.543 1 93.31 80 LEU A CA 1
ATOM 590 C C . LEU A 1 80 ? -7.023 -3.748 -4.266 1 93.31 80 LEU A C 1
ATOM 592 O O . LEU A 1 80 ? -8.078 -3.984 -4.863 1 93.31 80 LEU A O 1
ATOM 596 N N . LEU A 1 81 ? -6.859 -2.869 -3.344 1 91.5 81 LEU A N 1
ATOM 597 C CA . LEU A 1 81 ? -7.973 -1.991 -3.01 1 91.5 81 LEU A CA 1
ATOM 598 C C . LEU A 1 81 ? -8.469 -1.248 -4.246 1 91.5 81 LEU A C 1
ATOM 600 O O . LEU A 1 81 ? -9.672 -1.21 -4.512 1 91.5 81 LEU A O 1
ATOM 604 N N . ARG A 1 82 ? -7.586 -0.763 -4.984 1 89.12 82 ARG A N 1
ATOM 605 C CA . ARG A 1 82 ? -7.949 0.017 -6.164 1 89.12 82 ARG A CA 1
ATOM 606 C C . ARG A 1 82 ? -8.562 -0.873 -7.242 1 89.12 82 ARG A C 1
ATOM 608 O O . ARG A 1 82 ? -9.547 -0.498 -7.875 1 89.12 82 ARG A O 1
ATOM 615 N N . ALA A 1 83 ? -7.914 -1.978 -7.449 1 87.25 83 ALA A N 1
ATOM 616 C CA . ALA A 1 83 ? -8.414 -2.908 -8.453 1 87.25 83 ALA A CA 1
ATOM 617 C C . ALA A 1 83 ? -9.82 -3.395 -8.102 1 87.25 83 ALA A C 1
ATOM 619 O O . ALA A 1 83 ? -10.672 -3.541 -8.977 1 87.25 83 ALA A O 1
ATOM 620 N N . GLY A 1 84 ? -10.008 -3.66 -6.832 1 82.69 84 GLY A N 1
ATOM 621 C CA . GLY A 1 84 ? -11.32 -4.086 -6.379 1 82.69 84 GLY A CA 1
ATOM 622 C C . GLY A 1 84 ? -12.383 -3.014 -6.535 1 82.69 84 GLY A C 1
ATOM 623 O O . GLY A 1 84 ? -13.516 -3.307 -6.922 1 82.69 84 GLY A O 1
ATOM 624 N N . TRP A 1 85 ? -11.992 -1.813 -6.184 1 74.88 85 TRP A N 1
ATOM 625 C CA . TRP A 1 85 ? -12.906 -0.687 -6.328 1 74.88 85 TRP A CA 1
ATOM 626 C C . TRP A 1 85 ? -13.312 -0.5 -7.785 1 74.88 85 TRP A C 1
ATOM 628 O O . TRP A 1 85 ? -14.484 -0.265 -8.086 1 74.88 85 TRP A O 1
ATOM 638 N N . VAL A 1 86 ? -12.422 -0.644 -8.625 1 68.62 86 VAL A N 1
ATOM 639 C CA . VAL A 1 86 ? -12.68 -0.492 -10.055 1 68.62 86 VAL A CA 1
ATOM 640 C C . VAL A 1 86 ? -13.609 -1.605 -10.531 1 68.62 86 VAL A C 1
ATOM 642 O O . VAL A 1 86 ? -14.547 -1.355 -11.289 1 68.62 86 VAL A O 1
ATOM 645 N N . GLU A 1 87 ? -13.352 -2.768 -10.07 1 70.56 87 GLU A N 1
ATOM 646 C CA . GLU A 1 87 ? -14.156 -3.918 -10.469 1 70.56 87 GLU A CA 1
ATOM 647 C C . GLU A 1 87 ? -15.586 -3.807 -9.938 1 70.56 87 GLU A C 1
ATOM 649 O O . GLU A 1 87 ? -16.547 -4.164 -10.633 1 70.56 87 GLU A O 1
ATOM 654 N N . GLN A 1 88 ? -15.703 -3.332 -8.727 1 68.56 88 GLN A N 1
ATOM 655 C CA . GLN A 1 88 ? -17.031 -3.168 -8.125 1 68.56 88 GLN A CA 1
ATOM 656 C C . GLN A 1 88 ? -17.859 -2.143 -8.898 1 68.56 88 GLN A C 1
ATOM 658 O O . GLN A 1 88 ? -19.047 -2.334 -9.102 1 68.56 88 GLN A O 1
ATOM 663 N N . ARG A 1 89 ? -17.328 -1.155 -9.328 1 66.25 89 ARG A N 1
ATOM 664 C CA . ARG A 1 89 ? -18.016 -0.106 -10.062 1 66.25 89 ARG A CA 1
ATOM 665 C C . ARG A 1 89 ? -18.438 -0.591 -11.445 1 66.25 89 ARG A C 1
ATOM 667 O O . ARG A 1 89 ? -19.438 -0.125 -12 1 66.25 89 ARG A O 1
ATOM 674 N N . ALA A 1 90 ? -17.719 -1.429 -11.969 1 66 90 ALA A N 1
ATOM 675 C CA . ALA A 1 90 ? -18 -1.942 -13.305 1 66 90 ALA A CA 1
ATOM 676 C C . ALA A 1 90 ? -19.078 -3.023 -13.258 1 66 90 ALA A C 1
ATOM 678 O O . ALA A 1 90 ? -19.562 -3.471 -14.297 1 66 90 ALA A O 1
ATOM 679 N N . GLN A 1 91 ? -19.812 -3.254 -12.086 1 60.56 91 GLN A N 1
ATOM 680 C CA . GLN A 1 91 ? -20.891 -4.195 -11.836 1 60.56 91 GLN A CA 1
ATOM 681 C C . GLN A 1 91 ? -20.656 -5.516 -12.562 1 60.56 91 GLN A C 1
ATOM 683 O O . GLN A 1 91 ? -21.609 -6.203 -12.93 1 60.56 91 GLN A O 1
ATOM 688 N N . THR A 1 92 ? -19.594 -5.832 -12.961 1 54.5 92 THR A N 1
ATOM 689 C CA . THR A 1 92 ? -19.484 -7.02 -13.797 1 54.5 92 THR A CA 1
ATOM 690 C C . THR A 1 92 ? -19.75 -8.281 -12.984 1 54.5 92 THR A C 1
ATOM 692 O O . THR A 1 92 ? -20.531 -9.141 -13.398 1 54.5 92 THR A O 1
ATOM 695 N N . ALA A 1 93 ? -18.953 -8.891 -12.141 1 55.31 93 ALA A N 1
ATOM 696 C CA . ALA A 1 93 ? -19.031 -10.117 -11.344 1 55.31 93 ALA A CA 1
ATOM 697 C C . ALA A 1 93 ? -18.484 -9.898 -9.938 1 55.31 93 ALA A C 1
ATOM 699 O O . ALA A 1 93 ? -17.781 -8.906 -9.688 1 55.31 93 ALA A O 1
ATOM 700 N N . PRO A 1 94 ? -19.156 -10.648 -8.922 1 56.25 94 PRO A N 1
ATOM 701 C CA . PRO A 1 94 ? -18.516 -10.586 -7.609 1 56.25 94 PRO A CA 1
ATOM 702 C C . PRO A 1 94 ? -16.984 -10.578 -7.699 1 56.25 94 PRO A C 1
ATOM 704 O O . PRO A 1 94 ? -16.406 -11.227 -8.57 1 56.25 94 PRO A O 1
ATOM 707 N N . VAL A 1 95 ? -16.312 -9.578 -7.035 1 60.72 95 VAL A N 1
ATOM 708 C CA . VAL A 1 95 ? -14.875 -9.328 -7.102 1 60.72 95 VAL A CA 1
ATOM 709 C C . VAL A 1 95 ? -14.109 -10.609 -6.781 1 60.72 95 VAL A C 1
ATOM 711 O O . VAL A 1 95 ? -14.172 -11.109 -5.656 1 60.72 95 VAL A O 1
ATOM 714 N N . SER A 1 96 ? -13.664 -11.398 -7.727 1 85.94 96 SER A N 1
ATOM 715 C CA . SER A 1 96 ? -12.867 -12.617 -7.574 1 85.94 96 SER A CA 1
ATOM 716 C C . SER A 1 96 ? -11.398 -12.352 -7.887 1 85.94 96 SER A C 1
ATOM 718 O O . SER A 1 96 ? -10.859 -12.891 -8.859 1 85.94 96 SER A O 1
ATOM 720 N N . LEU A 1 97 ? -10.852 -11.398 -7.047 1 93.38 97 LEU A N 1
ATOM 721 C CA . LEU A 1 97 ? -9.492 -10.914 -7.254 1 93.38 97 LEU A CA 1
ATOM 722 C C . LEU A 1 97 ? -8.609 -11.234 -6.051 1 93.38 97 LEU A C 1
ATOM 724 O O . LEU A 1 97 ? -9.031 -11.07 -4.906 1 93.38 97 LEU A O 1
ATOM 728 N N . PHE A 1 98 ? -7.465 -11.789 -6.328 1 96.06 98 PHE A N 1
ATOM 729 C CA . PHE A 1 98 ? -6.461 -11.891 -5.277 1 96.06 98 PHE A CA 1
ATOM 730 C C . PHE A 1 98 ? -5.074 -11.57 -5.816 1 96.06 98 PHE A C 1
ATOM 732 O O . PHE A 1 98 ? -4.883 -11.469 -7.031 1 96.06 98 PHE A O 1
ATOM 739 N N . ALA A 1 99 ? -4.172 -11.297 -4.926 1 97.31 99 ALA A N 1
ATOM 740 C CA . ALA A 1 99 ? -2.818 -10.914 -5.32 1 97.31 99 ALA A CA 1
ATOM 741 C C . ALA A 1 99 ? -1.801 -11.961 -4.891 1 97.31 99 ALA A C 1
ATOM 743 O O . ALA A 1 99 ? -1.968 -12.609 -3.854 1 97.31 99 ALA A O 1
ATOM 744 N N . ILE A 1 100 ? -0.772 -12.117 -5.695 1 98.38 100 ILE A N 1
ATOM 745 C CA . ILE A 1 100 ? 0.399 -12.922 -5.371 1 98.38 100 ILE A CA 1
ATOM 746 C C . ILE A 1 100 ? 1.629 -12.023 -5.262 1 98.38 100 ILE A C 1
ATOM 748 O O . ILE A 1 100 ? 1.873 -11.188 -6.133 1 98.38 100 ILE A O 1
ATOM 752 N N . LEU A 1 101 ? 2.309 -12.133 -4.176 1 98.62 101 LEU A N 1
ATOM 753 C CA . LEU A 1 101 ? 3.648 -11.57 -4.066 1 98.62 101 LEU A CA 1
ATOM 754 C C . LEU A 1 101 ? 4.711 -12.656 -4.156 1 98.62 101 LEU A C 1
ATOM 756 O O . LEU A 1 101 ? 4.824 -13.492 -3.262 1 98.62 101 LEU A O 1
ATOM 760 N N . ALA A 1 102 ? 5.465 -12.641 -5.25 1 98.44 102 ALA A N 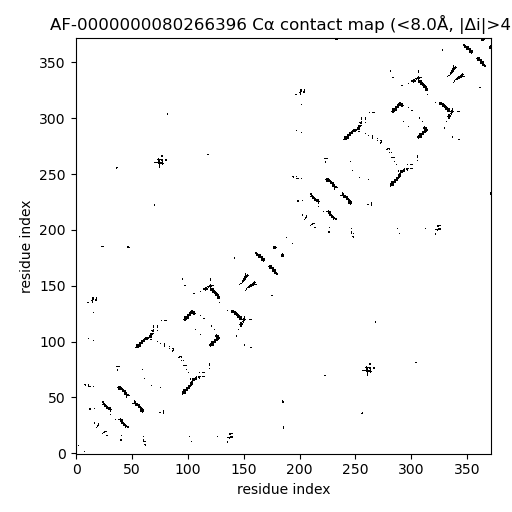1
ATOM 761 C CA . ALA A 1 102 ? 6.547 -13.594 -5.465 1 98.44 102 ALA A CA 1
ATOM 762 C C . ALA A 1 102 ? 7.898 -12.977 -5.113 1 98.44 102 ALA A C 1
ATOM 764 O O . ALA A 1 102 ? 8.211 -11.867 -5.551 1 98.44 102 ALA A O 1
ATOM 765 N N . SER A 1 103 ? 8.656 -13.688 -4.371 1 98.5 103 SER A N 1
ATOM 766 C CA . SER A 1 103 ? 9.961 -13.18 -3.947 1 98.5 103 SER A CA 1
ATOM 767 C C . SER A 1 103 ? 11.062 -14.195 -4.227 1 98.5 103 SER A C 1
ATOM 769 O O . SER A 1 103 ? 10.914 -15.383 -3.928 1 98.5 103 SER A O 1
ATOM 771 N N . ALA A 1 104 ? 12.188 -13.688 -4.711 1 97.25 104 ALA A N 1
ATOM 772 C CA . ALA A 1 104 ? 13.352 -14.531 -4.969 1 97.25 104 ALA A CA 1
ATOM 773 C C . ALA A 1 104 ? 14.062 -14.898 -3.666 1 97.25 104 ALA A C 1
ATOM 775 O O . ALA A 1 104 ? 14.711 -15.945 -3.58 1 97.25 104 ALA A O 1
ATOM 776 N N . SER A 1 105 ? 13.906 -14.086 -2.6 1 97.06 105 SER A N 1
ATOM 777 C CA . SER A 1 105 ? 14.695 -14.242 -1.382 1 97.06 105 SER A CA 1
ATOM 778 C C . SER A 1 105 ? 13.805 -14.539 -0.182 1 97.06 105 SER A C 1
ATOM 780 O O . SER A 1 105 ? 14.281 -14.609 0.952 1 97.06 105 SER A O 1
ATOM 782 N N . GLY A 1 106 ? 12.469 -14.656 -0.437 1 98 106 GLY A N 1
ATOM 783 C CA . GLY A 1 106 ? 11.555 -14.961 0.649 1 98 106 GLY A CA 1
ATOM 784 C C . GLY A 1 106 ? 11.039 -13.719 1.354 1 98 106 GLY A C 1
ATOM 785 O O . GLY A 1 106 ? 11 -12.633 0.767 1 98 106 GLY A O 1
ATOM 786 N N . PHE A 1 107 ? 10.523 -13.961 2.582 1 98.25 107 PHE A N 1
ATOM 787 C CA . PHE A 1 107 ? 9.828 -12.898 3.305 1 98.25 107 PHE A CA 1
ATOM 788 C C . PHE A 1 107 ? 10.297 -12.836 4.754 1 98.25 107 PHE A C 1
ATOM 790 O O . PHE A 1 107 ? 10.602 -13.867 5.363 1 98.25 107 PHE A O 1
ATOM 797 N N . SER A 1 108 ? 10.367 -11.586 5.297 1 97 108 SER A N 1
ATOM 798 C CA . SER A 1 108 ? 10.648 -11.438 6.723 1 97 108 SER A CA 1
ATOM 799 C C . SER A 1 108 ? 9.492 -11.969 7.566 1 97 108 SER A C 1
ATOM 801 O O . SER A 1 108 ? 8.383 -12.156 7.062 1 97 108 SER A O 1
ATOM 803 N N . LYS A 1 109 ? 9.797 -12.25 8.82 1 96.25 109 LYS A N 1
ATOM 804 C CA . LYS A 1 109 ? 8.758 -12.688 9.75 1 96.25 109 LYS A CA 1
ATOM 805 C C . LYS A 1 109 ? 7.633 -11.664 9.828 1 96.25 109 LYS A C 1
ATOM 807 O O . LYS A 1 109 ? 6.453 -12.023 9.836 1 96.25 109 LYS A O 1
ATOM 812 N N . GLN A 1 110 ? 7.93 -10.391 9.906 1 94.06 110 GLN A N 1
ATOM 813 C CA . GLN A 1 110 ? 6.941 -9.328 9.992 1 94.06 110 GLN A CA 1
ATOM 814 C C . GLN A 1 110 ? 6.066 -9.289 8.742 1 94.06 110 GLN A C 1
ATOM 816 O O . GLN A 1 110 ? 4.871 -8.984 8.82 1 94.06 110 GLN A O 1
ATOM 821 N N . THR A 1 111 ? 6.66 -9.594 7.598 1 96.62 111 THR A N 1
ATOM 822 C CA . THR A 1 111 ? 5.914 -9.617 6.348 1 96.62 111 THR A CA 1
ATOM 823 C C . THR A 1 111 ? 4.859 -10.719 6.367 1 96.62 111 THR A C 1
ATOM 825 O O . THR A 1 111 ? 3.705 -10.492 5.992 1 96.62 111 THR A O 1
ATOM 828 N N . LEU A 1 112 ? 5.289 -11.875 6.84 1 97.81 112 LEU A N 1
ATOM 829 C CA . LEU A 1 112 ? 4.371 -13 6.945 1 97.81 112 LEU A CA 1
ATOM 830 C C . LEU A 1 112 ? 3.199 -12.664 7.863 1 97.81 112 LEU A C 1
ATOM 832 O O . LEU A 1 112 ? 2.041 -12.898 7.508 1 97.81 112 LEU A O 1
ATOM 836 N N . LEU A 1 113 ? 3.506 -12.094 8.969 1 95.75 113 LEU A N 1
ATOM 837 C CA . LEU A 1 113 ? 2.479 -11.75 9.945 1 95.75 113 LEU A CA 1
ATOM 838 C C . LEU A 1 113 ? 1.536 -10.688 9.383 1 95.75 113 LEU A C 1
ATOM 840 O O . LEU A 1 113 ? 0.317 -10.789 9.547 1 95.75 113 LEU A O 1
ATOM 844 N N . HIS A 1 114 ? 2.088 -9.711 8.727 1 95 114 HIS A N 1
ATOM 845 C CA . HIS A 1 114 ? 1.279 -8.641 8.148 1 95 114 HIS A CA 1
ATOM 846 C C . HIS A 1 114 ? 0.329 -9.18 7.082 1 95 114 HIS A C 1
ATOM 848 O O . HIS A 1 114 ? -0.866 -8.875 7.105 1 95 114 HIS A O 1
ATOM 854 N N . MET A 1 115 ? 0.863 -9.953 6.266 1 97.38 115 MET A N 1
ATOM 855 C CA . MET A 1 115 ? 0.062 -10.469 5.164 1 97.38 115 MET A CA 1
ATOM 856 C C . MET A 1 115 ? -1.037 -11.398 5.676 1 97.38 115 MET A C 1
ATOM 858 O O . MET A 1 115 ? -2.176 -11.336 5.207 1 97.38 115 MET A O 1
ATOM 862 N N . ARG A 1 116 ? -0.7 -12.219 6.621 1 97.19 116 ARG A N 1
ATOM 863 C CA . ARG A 1 116 ? -1.674 -13.164 7.156 1 97.19 116 ARG A CA 1
ATOM 864 C C . ARG A 1 116 ? -2.865 -12.438 7.77 1 97.19 116 ARG A C 1
ATOM 866 O O . ARG A 1 116 ? -3.994 -12.93 7.715 1 97.19 116 ARG A O 1
ATOM 873 N N . SER A 1 117 ? -2.66 -11.273 8.234 1 94.38 117 SER A N 1
ATOM 874 C CA . SER A 1 117 ? -3.709 -10.539 8.93 1 94.38 117 SER A CA 1
ATOM 875 C C . SER A 1 117 ? -4.473 -9.625 7.973 1 94.38 117 SER A C 1
ATOM 877 O O . SER A 1 117 ? -5.449 -8.984 8.367 1 94.38 117 SER A O 1
ATOM 879 N N . SER A 1 118 ? -4.035 -9.531 6.75 1 95.44 118 SER A N 1
ATOM 880 C CA . SER A 1 118 ? -4.68 -8.641 5.797 1 95.44 118 SER A CA 1
ATOM 881 C C . SER A 1 118 ? -6.105 -9.094 5.496 1 95.44 118 SER A C 1
ATOM 883 O O . SER A 1 118 ? -6.363 -10.289 5.336 1 95.44 118 SER A O 1
ATOM 885 N N . PRO A 1 119 ? -7.074 -8.172 5.387 1 94.38 119 PRO A N 1
ATOM 886 C CA . PRO A 1 119 ? -8.445 -8.531 5.004 1 94.38 119 PRO A CA 1
ATOM 887 C C . PRO A 1 119 ? -8.594 -8.758 3.5 1 94.38 119 PRO A C 1
ATOM 889 O O . PRO A 1 119 ? -9.672 -9.117 3.029 1 94.38 119 PRO A O 1
ATOM 892 N N . LEU A 1 120 ? -7.543 -8.469 2.742 1 95.75 120 LEU A N 1
ATOM 893 C CA . LEU A 1 120 ? -7.574 -8.68 1.3 1 95.75 120 LEU A CA 1
ATOM 894 C C . LEU A 1 120 ? -6.926 -10.008 0.93 1 95.75 120 LEU A C 1
ATOM 896 O O . LEU A 1 120 ? -5.906 -10.383 1.512 1 95.75 120 LEU A O 1
ATOM 900 N N . PRO A 1 121 ? -7.512 -10.758 0.011 1 97.12 121 PRO A N 1
ATOM 901 C CA . PRO A 1 121 ? -6.984 -12.078 -0.341 1 97.12 121 PRO A CA 1
ATOM 902 C C . PRO A 1 121 ? -5.605 -12.008 -0.996 1 97.12 121 PRO A C 1
ATOM 904 O O . PRO A 1 121 ? -5.445 -11.375 -2.043 1 97.12 121 PRO A O 1
ATOM 907 N N . MET A 1 122 ? -4.625 -12.695 -0.39 1 98.25 122 MET A N 1
ATOM 908 C CA . MET A 1 122 ? -3.252 -12.633 -0.88 1 98.25 122 MET A CA 1
ATOM 909 C C . MET A 1 122 ? -2.543 -13.969 -0.691 1 98.25 122 MET A C 1
ATOM 911 O O . MET A 1 122 ? -2.904 -14.75 0.193 1 98.25 122 MET A O 1
ATOM 915 N N . LEU A 1 123 ? -1.535 -14.133 -1.487 1 98.5 123 LEU A N 1
ATOM 916 C CA . LEU A 1 123 ? -0.666 -15.305 -1.469 1 98.5 123 LEU A CA 1
ATOM 917 C C . LEU A 1 123 ? 0.8 -14.898 -1.574 1 98.5 123 LEU A C 1
ATOM 919 O O . LEU A 1 123 ? 1.175 -14.141 -2.475 1 98.5 123 LEU A O 1
ATOM 923 N N . LEU A 1 124 ? 1.639 -15.273 -0.548 1 98.81 124 LEU A N 1
ATOM 924 C CA . LEU A 1 124 ? 3.086 -15.109 -0.629 1 98.81 124 LEU A CA 1
ATOM 925 C C . LEU A 1 124 ? 3.746 -16.375 -1.18 1 98.81 124 LEU A C 1
ATOM 927 O O . LEU A 1 124 ? 3.473 -17.469 -0.708 1 98.81 124 LEU A O 1
ATOM 931 N N . MET A 1 125 ? 4.602 -16.203 -2.168 1 98.19 125 MET A N 1
ATOM 932 C CA . MET A 1 125 ? 5.34 -17.328 -2.73 1 98.19 125 MET A CA 1
ATOM 933 C C . MET A 1 125 ? 6.836 -17.031 -2.762 1 98.19 125 MET A C 1
ATOM 935 O O . MET A 1 125 ? 7.266 -16.047 -3.354 1 98.19 125 MET A O 1
ATOM 939 N N . HIS A 1 126 ? 7.578 -17.906 -2.102 1 98.12 126 HIS A N 1
ATOM 940 C CA . HIS A 1 126 ? 9.031 -17.859 -2.236 1 98.12 126 HIS A CA 1
ATOM 941 C C . HIS A 1 126 ? 9.492 -18.672 -3.447 1 98.12 126 HIS A C 1
ATOM 943 O O . HIS A 1 126 ? 9.773 -19.859 -3.33 1 98.12 126 HIS A O 1
ATOM 949 N N . LEU A 1 127 ? 9.547 -18 -4.617 1 97.31 127 LEU A N 1
ATOM 950 C CA . LEU A 1 127 ? 10.086 -18.594 -5.832 1 97.31 127 LEU A CA 1
ATOM 951 C C . LEU A 1 127 ? 11.586 -18.312 -5.957 1 97.31 127 LEU A C 1
ATOM 953 O O . LEU A 1 127 ? 11.977 -17.297 -6.547 1 97.31 127 LEU A O 1
ATOM 957 N N . ALA A 1 128 ? 12.32 -19.234 -5.477 1 95.88 128 ALA A N 1
ATOM 958 C CA . ALA A 1 128 ? 13.719 -18.984 -5.125 1 95.88 128 ALA A CA 1
ATOM 959 C C . ALA A 1 128 ? 14.602 -19 -6.363 1 95.88 128 ALA A C 1
ATOM 961 O O . ALA A 1 128 ? 14.344 -19.734 -7.312 1 95.88 128 ALA A O 1
ATOM 962 N N . VAL A 1 129 ? 15.586 -18.109 -6.258 1 92.75 129 VAL A N 1
ATOM 963 C CA . VAL A 1 129 ? 16.609 -18.047 -7.293 1 92.75 129 VAL A CA 1
ATOM 964 C C . VAL A 1 129 ? 17.969 -18.453 -6.707 1 92.75 129 VAL A C 1
ATOM 966 O O . VAL A 1 129 ? 18.344 -17.984 -5.629 1 92.75 129 VAL A O 1
ATOM 969 N N . ASP A 1 130 ? 18.594 -19.312 -7.418 1 86.56 130 ASP A N 1
ATOM 970 C CA . ASP A 1 130 ? 19.969 -19.656 -7.07 1 86.56 130 ASP A CA 1
ATOM 971 C C . ASP A 1 130 ? 20.969 -18.656 -7.672 1 86.56 130 ASP A C 1
ATOM 973 O O . ASP A 1 130 ? 21.25 -18.719 -8.867 1 86.56 130 ASP A O 1
ATOM 977 N N . THR A 1 131 ? 21.453 -17.812 -6.859 1 79.81 131 THR A N 1
ATOM 978 C CA . THR A 1 131 ? 22.297 -16.719 -7.316 1 79.81 131 THR A CA 1
ATOM 979 C C . THR A 1 131 ? 23.625 -17.25 -7.852 1 79.81 131 THR A C 1
ATOM 981 O O . THR A 1 131 ? 24.375 -16.516 -8.516 1 79.81 131 THR A O 1
ATOM 984 N N . SER A 1 132 ? 23.922 -18.531 -7.598 1 82.25 132 SER A N 1
ATOM 985 C CA . SER A 1 132 ? 25.156 -19.125 -8.102 1 82.25 132 SER A CA 1
ATOM 986 C C . SER A 1 132 ? 25.047 -19.469 -9.578 1 82.25 132 SER A C 1
ATOM 988 O O . SER A 1 132 ? 26.047 -19.672 -10.25 1 82.25 132 SER A O 1
ATOM 990 N N . GLN A 1 133 ? 23.844 -19.5 -10.031 1 78.94 133 GLN A N 1
ATOM 991 C CA . GLN A 1 133 ? 23.609 -19.828 -11.438 1 78.94 133 GLN A CA 1
ATOM 992 C C . GLN A 1 133 ? 23.75 -18.594 -12.32 1 78.94 133 GLN A C 1
ATOM 994 O O . GLN A 1 133 ? 23.312 -17.5 -11.938 1 78.94 133 GLN A O 1
ATOM 999 N N . ALA A 1 134 ? 24.359 -18.703 -13.383 1 78.25 134 ALA A N 1
ATOM 1000 C CA . ALA A 1 134 ? 24.641 -17.594 -14.289 1 78.25 134 ALA A CA 1
ATOM 1001 C C . ALA A 1 134 ? 23.375 -17.141 -15.008 1 78.25 134 ALA A C 1
ATOM 1003 O O . ALA A 1 134 ? 23.219 -15.969 -15.352 1 78.25 134 ALA A O 1
ATOM 1004 N N . THR A 1 135 ? 22.516 -18.141 -15.281 1 85.88 135 THR A N 1
ATOM 1005 C CA . THR A 1 135 ? 21.312 -17.828 -16.047 1 85.88 135 THR A CA 1
ATOM 1006 C C . THR A 1 135 ? 20.062 -18.062 -15.219 1 85.88 135 THR A C 1
ATOM 1008 O O . THR A 1 135 ? 20 -19 -14.43 1 85.88 135 THR A O 1
ATOM 1011 N N . MET A 1 136 ? 19.062 -17.266 -15.422 1 91.06 136 MET A N 1
ATOM 1012 C CA . MET A 1 136 ? 17.781 -17.438 -14.75 1 91.06 136 MET A CA 1
ATOM 1013 C C . MET A 1 136 ? 17.031 -18.641 -15.305 1 91.06 136 MET A C 1
ATOM 1015 O O . MET A 1 136 ? 16.75 -18.719 -16.5 1 91.06 136 MET A O 1
ATOM 1019 N N . PRO A 1 137 ? 16.719 -19.578 -14.43 1 91.06 137 PRO A N 1
ATOM 1020 C CA . PRO A 1 137 ? 15.906 -20.703 -14.906 1 91.06 137 PRO A CA 1
ATOM 1021 C C . PRO A 1 137 ? 14.531 -20.266 -15.398 1 91.06 137 PRO A C 1
ATOM 1023 O O . PRO A 1 137 ? 14 -19.25 -14.945 1 91.06 137 PRO A O 1
ATOM 1026 N N . GLN A 1 138 ? 13.914 -21.062 -16.297 1 91.81 138 GLN A N 1
ATOM 1027 C CA . GLN A 1 138 ? 12.586 -20.766 -16.828 1 91.81 138 GLN A CA 1
ATOM 1028 C C . GLN A 1 138 ? 11.508 -21.016 -15.781 1 91.81 138 GLN A C 1
ATOM 1030 O O . GLN A 1 138 ? 10.508 -20.297 -15.734 1 91.81 138 GLN A O 1
ATOM 1035 N N . VAL A 1 139 ? 11.703 -22.031 -15.023 1 93.94 139 VAL A N 1
ATOM 1036 C CA . VAL A 1 139 ? 10.789 -22.375 -13.945 1 93.94 139 VAL A CA 1
ATOM 1037 C C . VAL A 1 139 ? 11.531 -22.375 -12.609 1 93.94 139 VAL A C 1
ATOM 1039 O O . VAL A 1 139 ? 12.625 -22.938 -12.508 1 93.94 139 VAL A O 1
ATOM 1042 N N . LEU A 1 140 ? 10.969 -21.797 -11.648 1 95.06 140 LEU A N 1
ATOM 1043 C CA . LEU A 1 140 ? 11.609 -21.625 -10.352 1 95.06 140 LEU A CA 1
ATOM 1044 C C . LEU A 1 140 ? 11.023 -22.578 -9.32 1 95.06 140 LEU A C 1
ATOM 1046 O O . LEU A 1 140 ? 9.812 -22.828 -9.32 1 95.06 140 LEU A O 1
ATOM 1050 N N . PRO A 1 141 ? 11.867 -23.078 -8.422 1 92.5 141 PRO A N 1
ATOM 1051 C CA . PRO A 1 141 ? 11.32 -23.859 -7.312 1 92.5 141 PRO A CA 1
ATOM 1052 C C . PRO A 1 141 ? 10.57 -23 -6.297 1 92.5 141 PRO A C 1
ATOM 1054 O O . PRO A 1 141 ? 10.969 -21.859 -6.023 1 92.5 141 PRO A O 1
ATOM 1057 N N . CYS A 1 142 ? 9.508 -23.5 -5.805 1 94.62 142 CYS A N 1
ATOM 1058 C CA . CYS A 1 142 ? 8.773 -22.859 -4.723 1 94.62 142 CYS A CA 1
ATOM 1059 C C . CYS A 1 142 ? 9.242 -23.359 -3.365 1 94.62 142 CYS A C 1
ATOM 1061 O O . CYS A 1 142 ? 9.062 -24.531 -3.041 1 94.62 142 CYS A O 1
ATOM 1063 N N . GLN A 1 143 ? 9.805 -22.469 -2.559 1 94.31 143 GLN A N 1
ATOM 1064 C CA . GLN A 1 143 ? 10.352 -22.859 -1.265 1 94.31 143 GLN A CA 1
ATOM 1065 C C . GLN A 1 143 ? 9.461 -22.375 -0.122 1 94.31 143 GLN A C 1
ATOM 1067 O O . GLN A 1 143 ? 9.742 -22.656 1.048 1 94.31 143 GLN A O 1
ATOM 1072 N N . GLY A 1 144 ? 8.469 -21.703 -0.419 1 95.25 144 GLY A N 1
ATOM 1073 C CA . GLY A 1 144 ? 7.508 -21.188 0.552 1 95.25 144 GLY A CA 1
ATOM 1074 C C . GLY A 1 144 ? 6.184 -20.797 -0.069 1 95.25 144 GLY A C 1
ATOM 1075 O O . GLY A 1 144 ? 6.148 -20.234 -1.17 1 95.25 144 GLY A O 1
ATOM 1076 N N . PHE A 1 145 ? 5.129 -21.062 0.612 1 96.5 145 PHE A N 1
ATOM 1077 C CA . PHE A 1 145 ? 3.764 -20.797 0.171 1 96.5 145 PHE A CA 1
ATOM 1078 C C . PHE A 1 145 ? 2.859 -20.5 1.359 1 96.5 145 PHE A C 1
ATOM 1080 O O . PHE A 1 145 ? 2.654 -21.359 2.223 1 96.5 145 PHE A O 1
ATOM 1087 N N . VAL A 1 146 ? 2.371 -19.266 1.409 1 97.56 146 VAL A N 1
ATOM 1088 C CA . VAL A 1 146 ? 1.485 -18.891 2.506 1 97.56 146 VAL A CA 1
ATOM 1089 C C . VAL A 1 146 ? 0.328 -18.047 1.968 1 97.56 146 VAL A C 1
ATOM 1091 O O . VAL A 1 146 ? 0.544 -17.047 1.288 1 97.56 146 VAL A O 1
ATOM 1094 N N . TRP A 1 147 ? -0.892 -18.453 2.135 1 97.94 147 TRP A N 1
ATOM 1095 C CA . TRP A 1 147 ? -2.043 -17.609 1.813 1 97.94 147 TRP A CA 1
ATOM 1096 C C . TRP A 1 147 ? -2.799 -17.219 3.076 1 97.94 147 TRP A C 1
ATOM 1098 O O . TRP A 1 147 ? -2.645 -17.844 4.125 1 97.94 147 TRP A O 1
ATOM 1108 N N . ASN A 1 148 ? -3.494 -16.125 3.098 1 98 148 ASN A N 1
ATOM 1109 C CA . ASN A 1 148 ? -4.199 -15.656 4.289 1 98 148 ASN A CA 1
ATOM 1110 C C . ASN A 1 148 ? -5.641 -16.156 4.312 1 98 148 ASN A C 1
ATOM 1112 O O . ASN A 1 148 ? -6.098 -16.797 3.367 1 98 148 ASN A O 1
ATOM 1116 N N . ASP A 1 149 ? -6.277 -15.906 5.414 1 97.38 149 ASP A N 1
ATOM 1117 C CA . ASP A 1 149 ? -7.648 -16.375 5.605 1 97.38 149 ASP A CA 1
ATOM 1118 C C . ASP A 1 149 ? -8.594 -15.711 4.605 1 97.38 149 ASP A C 1
ATOM 1120 O O . ASP A 1 149 ? -9.562 -16.328 4.156 1 97.38 149 ASP A O 1
ATOM 1124 N N . ALA A 1 150 ? -8.328 -14.461 4.281 1 96.81 150 ALA A N 1
ATOM 1125 C CA . ALA A 1 150 ? -9.172 -13.758 3.322 1 96.81 150 ALA A CA 1
ATOM 1126 C C . ALA A 1 150 ? -9.203 -14.484 1.982 1 96.81 150 ALA A C 1
ATOM 1128 O O . ALA A 1 150 ? -10.188 -14.398 1.243 1 96.81 150 ALA A O 1
ATOM 1129 N N . LEU A 1 151 ? -8.156 -15.211 1.713 1 96.62 151 LEU A N 1
ATOM 1130 C CA . LEU A 1 151 ? -8.102 -15.961 0.464 1 96.62 151 LEU A CA 1
ATOM 1131 C C . LEU A 1 151 ? -8.602 -17.391 0.668 1 96.62 151 LEU A C 1
ATOM 1133 O O . LEU A 1 151 ? -9.578 -17.797 0.034 1 96.62 151 LEU A O 1
ATOM 1137 N N . ALA A 1 152 ? -8.109 -18.094 1.629 1 96.19 152 ALA A N 1
ATOM 1138 C CA . ALA A 1 152 ? -8.258 -19.531 1.677 1 96.19 152 ALA A CA 1
ATOM 1139 C C . ALA A 1 152 ? -9.203 -19.953 2.799 1 96.19 152 ALA A C 1
ATOM 1141 O O . ALA A 1 152 ? -9.602 -21.125 2.883 1 96.19 152 ALA A O 1
ATOM 1142 N N . GLY A 1 153 ? -9.539 -19.062 3.656 1 95.56 153 GLY A N 1
ATOM 1143 C CA . GLY A 1 153 ? -10.406 -19.406 4.777 1 95.56 153 GLY A CA 1
ATOM 1144 C C . GLY A 1 153 ? -11.82 -19.766 4.352 1 95.56 153 GLY A C 1
ATOM 1145 O O . GLY A 1 153 ? -12.195 -19.562 3.197 1 95.56 153 GLY A O 1
ATOM 1146 N N . ARG A 1 154 ? -12.578 -20.219 5.348 1 95.06 154 ARG A N 1
ATOM 1147 C CA . ARG A 1 154 ? -13.953 -20.656 5.102 1 95.06 154 ARG A CA 1
ATOM 1148 C C . ARG A 1 154 ? -14.789 -19.5 4.566 1 95.06 154 ARG A C 1
ATOM 1150 O O . ARG A 1 154 ? -15.68 -19.703 3.736 1 95.06 154 ARG A O 1
ATOM 1157 N N . HIS A 1 155 ? -14.516 -18.281 5.027 1 94.62 155 HIS A N 1
ATOM 1158 C CA . HIS A 1 155 ? -15.258 -17.109 4.574 1 94.62 155 HIS A CA 1
ATOM 1159 C C . HIS A 1 155 ? -14.445 -16.297 3.568 1 94.62 155 HIS A C 1
ATOM 1161 O O . HIS A 1 155 ? -14.828 -15.188 3.203 1 94.62 155 HIS A O 1
ATOM 1167 N N . GLY A 1 156 ? -13.375 -16.906 3.145 1 94.81 156 GLY A N 1
ATOM 1168 C CA . GLY A 1 156 ? -12.508 -16.234 2.186 1 94.81 156 GLY A CA 1
ATOM 1169 C C . GLY A 1 156 ? -12.945 -16.453 0.746 1 94.81 156 GLY A C 1
ATOM 1170 O O . GLY A 1 156 ? -13.992 -17.047 0.487 1 94.81 156 GLY A O 1
ATOM 1171 N N . LEU A 1 157 ? -12.172 -15.938 -0.103 1 93.19 157 LEU A N 1
ATOM 1172 C CA . LEU A 1 157 ? -12.469 -15.938 -1.531 1 93.19 157 LEU A CA 1
ATOM 1173 C C . LEU A 1 157 ? -12.641 -17.359 -2.047 1 93.19 157 LEU A C 1
ATOM 1175 O O . LEU A 1 157 ? -13.539 -17.641 -2.846 1 93.19 157 LEU A O 1
ATOM 1179 N N . LEU A 1 158 ? -11.797 -18.297 -1.542 1 92.56 158 LEU A N 1
ATOM 1180 C CA . LEU A 1 158 ? -11.797 -19.656 -2.043 1 92.56 158 LEU A CA 1
ATOM 1181 C C . LEU A 1 158 ? -12.711 -20.547 -1.208 1 92.56 158 LEU A C 1
ATOM 1183 O O . LEU A 1 158 ? -12.75 -21.766 -1.401 1 92.56 158 LEU A O 1
ATOM 1187 N N . ARG A 1 159 ? -13.289 -20.031 -0.191 1 92.62 159 ARG A N 1
ATOM 1188 C CA . ARG A 1 159 ? -14.375 -20.625 0.589 1 92.62 159 ARG A CA 1
ATOM 1189 C C . ARG A 1 159 ? -13.906 -21.859 1.347 1 92.62 159 ARG A C 1
ATOM 1191 O O . ARG A 1 159 ? -14.68 -22.781 1.568 1 92.62 159 ARG A O 1
ATOM 1198 N N . GLY A 1 160 ? -12.641 -21.891 1.534 1 93.94 160 GLY A N 1
ATOM 1199 C CA . GLY A 1 160 ? -12.102 -23.031 2.271 1 93.94 160 GLY A CA 1
ATOM 1200 C C . GLY A 1 160 ? -12.07 -24.312 1.457 1 93.94 160 GLY A C 1
ATOM 1201 O O . GLY A 1 160 ? -11.844 -25.391 2.002 1 93.94 160 GLY A O 1
ATOM 1202 N N . ASP A 1 161 ? -12.18 -24.203 0.216 1 91.38 161 ASP A N 1
ATOM 1203 C CA . ASP A 1 161 ? -12.359 -25.375 -0.63 1 91.38 161 ASP A CA 1
ATOM 1204 C C . ASP A 1 161 ? -11.016 -25.938 -1.083 1 91.38 161 ASP A C 1
ATOM 1206 O O . ASP A 1 161 ? -10.945 -27.031 -1.647 1 91.38 161 ASP A O 1
ATOM 1210 N N . TYR A 1 162 ? -9.992 -25.219 -0.825 1 91.75 162 TYR A N 1
ATOM 1211 C CA . TYR A 1 162 ? -8.688 -25.594 -1.359 1 91.75 162 TYR A CA 1
ATOM 1212 C C . TYR A 1 162 ? -7.715 -25.922 -0.236 1 91.75 162 TYR A C 1
ATOM 1214 O O . TYR A 1 162 ? -7.785 -25.344 0.847 1 91.75 162 TYR A O 1
ATOM 1222 N N . GLU A 1 163 ? -6.848 -26.859 -0.515 1 91.94 163 GLU A N 1
ATOM 1223 C CA . GLU A 1 163 ? -5.758 -27.234 0.383 1 91.94 163 GLU A CA 1
ATOM 1224 C C . GLU A 1 163 ? -4.426 -27.281 -0.36 1 91.94 163 GLU A C 1
ATOM 1226 O O . GLU A 1 163 ? -4.359 -27.766 -1.489 1 91.94 163 GLU A O 1
ATOM 1231 N N . ALA A 1 164 ? -3.455 -26.688 0.234 1 91.25 164 ALA A N 1
ATOM 1232 C CA . ALA A 1 164 ? -2.096 -26.781 -0.292 1 91.25 164 ALA A CA 1
ATOM 1233 C C . ALA A 1 164 ? -1.269 -27.797 0.478 1 91.25 164 ALA A C 1
ATOM 1235 O O . ALA A 1 164 ? -1.142 -27.719 1.702 1 91.25 164 ALA A O 1
ATOM 1236 N N . ILE A 1 165 ? -0.729 -28.781 -0.229 1 91.06 165 ILE A N 1
ATOM 1237 C CA . ILE A 1 165 ? 0.009 -29.859 0.418 1 91.06 165 ILE A CA 1
ATOM 1238 C C . ILE A 1 165 ? 1.41 -29.953 -0.18 1 91.06 165 ILE A C 1
ATOM 1240 O O . ILE A 1 165 ? 1.574 -29.922 -1.401 1 91.06 165 ILE A O 1
ATOM 1244 N N . TRP A 1 166 ? 2.381 -30.016 0.666 1 88.62 166 TRP A N 1
ATOM 1245 C CA . TRP A 1 166 ? 3.756 -30.25 0.242 1 88.62 166 TRP A CA 1
ATOM 1246 C C . TRP A 1 166 ? 4.047 -31.75 0.163 1 88.62 166 TRP A C 1
ATOM 1248 O O . TRP A 1 166 ? 3.807 -32.5 1.123 1 88.62 166 TRP A O 1
ATOM 1258 N N . HIS A 1 167 ? 4.457 -32.156 -0.961 1 83.5 167 HIS A N 1
ATOM 1259 C CA . HIS A 1 167 ? 4.812 -33.562 -1.125 1 83.5 167 HIS A CA 1
ATOM 1260 C C . HIS A 1 167 ? 6.312 -33.719 -1.329 1 83.5 167 HIS A C 1
ATOM 1262 O O . HIS A 1 167 ? 6.941 -32.938 -2.025 1 83.5 167 HIS A O 1
ATOM 1268 N N . THR A 1 168 ? 6.875 -34.5 -0.502 1 75 168 THR A N 1
ATOM 1269 C CA . THR A 1 168 ? 8.281 -34.844 -0.709 1 75 168 THR A CA 1
ATOM 1270 C C . THR A 1 168 ? 8.406 -36.156 -1.453 1 75 168 THR A C 1
ATOM 1272 O O . THR A 1 168 ? 7.777 -37.156 -1.079 1 75 168 THR A O 1
ATOM 1275 N N . ARG A 1 169 ? 8.602 -36.094 -2.828 1 61.41 169 ARG A N 1
ATOM 1276 C CA . ARG A 1 169 ? 8.914 -37.375 -3.479 1 61.41 169 ARG A CA 1
ATOM 1277 C C . ARG A 1 169 ? 10.312 -37.844 -3.094 1 61.41 169 ARG A C 1
ATOM 1279 O O . ARG A 1 169 ? 11.18 -37.031 -2.748 1 61.41 169 ARG A O 1
ATOM 1286 N N . VAL A 1 170 ? 10.539 -39.094 -3.088 1 60.5 170 VAL A N 1
ATOM 1287 C CA . VAL A 1 170 ? 11.844 -39.719 -2.898 1 60.5 170 VAL A CA 1
ATOM 1288 C C . VAL A 1 170 ? 12.852 -39.125 -3.875 1 60.5 170 VAL A C 1
ATOM 1290 O O . VAL A 1 170 ? 12.633 -39.125 -5.086 1 60.5 170 VAL A O 1
ATOM 1293 N N . GLU A 1 171 ? 13.875 -38.156 -3.424 1 62.34 171 GLU A N 1
ATOM 1294 C CA . GLU A 1 171 ? 15.094 -37.594 -4.02 1 62.34 171 GLU A CA 1
ATOM 1295 C C . GLU A 1 171 ? 14.82 -36.25 -4.684 1 62.34 171 GLU A C 1
ATOM 1297 O O . GLU A 1 171 ? 15.656 -35.75 -5.43 1 62.34 171 GLU A O 1
ATOM 1302 N N . SER A 1 172 ? 13.469 -35.875 -4.562 1 65.25 172 SER A N 1
ATOM 1303 C CA . SER A 1 172 ? 13.242 -34.594 -5.223 1 65.25 172 SER A CA 1
ATOM 1304 C C . SER A 1 172 ? 12.773 -33.531 -4.23 1 65.25 172 SER A C 1
ATOM 1306 O O . SER A 1 172 ? 12.383 -33.844 -3.105 1 65.25 172 SER A O 1
ATOM 1308 N N . ALA A 1 173 ? 13.023 -32.344 -4.516 1 67.94 173 ALA A N 1
ATOM 1309 C CA . ALA A 1 173 ? 12.578 -31.203 -3.701 1 67.94 173 ALA A CA 1
ATOM 1310 C C . ALA A 1 173 ? 11.062 -31.219 -3.531 1 67.94 173 ALA A C 1
ATOM 1312 O O . ALA A 1 173 ? 10.336 -31.703 -4.402 1 67.94 173 ALA A O 1
ATOM 1313 N N . PRO A 1 174 ? 10.68 -30.875 -2.287 1 76.12 174 PRO A N 1
ATOM 1314 C CA . PRO A 1 174 ? 9.234 -30.828 -2.033 1 76.12 174 PRO A CA 1
ATOM 1315 C C . PRO A 1 174 ? 8.477 -30.078 -3.113 1 76.12 174 PRO A C 1
ATOM 1317 O O . PRO A 1 174 ? 8.977 -29.078 -3.641 1 76.12 174 PRO A O 1
ATOM 1320 N N . VAL A 1 175 ? 7.453 -30.812 -3.582 1 80.75 175 VAL A N 1
ATOM 1321 C CA . VAL A 1 175 ? 6.605 -30.188 -4.594 1 80.75 175 VAL A CA 1
ATOM 1322 C C . VAL A 1 175 ? 5.277 -29.766 -3.969 1 80.75 175 VAL A C 1
ATOM 1324 O O . VAL A 1 175 ? 4.672 -30.531 -3.209 1 80.75 175 VAL A O 1
ATOM 1327 N N . LEU A 1 176 ? 4.84 -28.562 -4.207 1 86.56 176 LEU A N 1
ATOM 1328 C CA . LEU A 1 176 ? 3.561 -28.047 -3.729 1 86.56 176 LEU A CA 1
ATOM 1329 C C . LEU A 1 176 ? 2.434 -28.422 -4.684 1 86.56 176 LEU A C 1
ATOM 1331 O O . LEU A 1 176 ? 2.553 -28.234 -5.895 1 86.56 176 LEU A O 1
ATOM 1335 N N . THR A 1 177 ? 1.362 -29.078 -4.07 1 88.56 177 THR A N 1
ATOM 1336 C CA . THR A 1 177 ? 0.185 -29.438 -4.852 1 88.56 177 THR A CA 1
ATOM 1337 C C . THR A 1 177 ? -1.081 -28.859 -4.223 1 88.56 177 THR A C 1
ATOM 1339 O O . THR A 1 177 ? -1.238 -28.891 -3 1 88.56 177 THR A O 1
ATOM 1342 N N . LEU A 1 178 ? -1.946 -28.359 -5.059 1 90.56 178 LEU A N 1
ATOM 1343 C CA . LEU A 1 178 ? -3.221 -27.828 -4.586 1 90.56 178 LEU A CA 1
ATOM 1344 C C . LEU A 1 178 ? -4.352 -28.812 -4.836 1 90.56 178 LEU A C 1
ATOM 1346 O O . LEU A 1 178 ? -4.41 -29.438 -5.898 1 90.56 178 LEU A O 1
ATOM 1350 N N . TYR A 1 179 ? -5.207 -28.984 -3.828 1 91.25 179 TYR A N 1
ATOM 1351 C CA . TYR A 1 179 ? -6.355 -29.875 -3.908 1 91.25 179 TYR A CA 1
ATOM 1352 C C . TYR A 1 179 ? -7.652 -29.109 -3.666 1 91.25 179 TYR A C 1
ATOM 1354 O O . TYR A 1 179 ? -7.684 -28.156 -2.893 1 91.25 179 TYR A O 1
ATOM 1362 N N . ARG A 1 180 ? -8.703 -29.5 -4.281 1 90.38 180 ARG A N 1
ATOM 1363 C CA . ARG A 1 180 ? -10.07 -29.078 -4.004 1 90.38 180 ARG A CA 1
ATOM 1364 C C . ARG A 1 180 ? -10.977 -30.281 -3.766 1 90.38 180 ARG A C 1
ATOM 1366 O O . ARG A 1 180 ? -11.148 -31.125 -4.652 1 90.38 180 ARG A O 1
ATOM 1373 N N . GLY A 1 181 ? -11.578 -30.375 -2.607 1 86.44 181 GLY A N 1
ATOM 1374 C CA . GLY A 1 181 ? -12.406 -31.516 -2.289 1 86.44 181 GLY A CA 1
ATOM 1375 C C . GLY A 1 181 ? -11.672 -32.844 -2.404 1 86.44 181 GLY A C 1
ATOM 1376 O O . GLY A 1 181 ? -12.211 -33.812 -2.922 1 86.44 181 GLY A O 1
ATOM 1377 N N . GLY A 1 182 ? -10.43 -32.812 -2.227 1 86.81 182 GLY A N 1
ATOM 1378 C CA . GLY A 1 182 ? -9.633 -34.031 -2.256 1 86.81 182 GLY A CA 1
ATOM 1379 C C . GLY A 1 182 ? -9.078 -34.344 -3.629 1 86.81 182 GLY A C 1
ATOM 1380 O O . GLY A 1 182 ? -8.359 -35.312 -3.803 1 86.81 182 GLY A O 1
ATOM 1381 N N . VAL A 1 183 ? -9.445 -33.531 -4.617 1 88.19 183 VAL A N 1
ATOM 1382 C CA . VAL A 1 183 ? -8.969 -33.75 -5.977 1 88.19 183 VAL A CA 1
ATOM 1383 C C . VAL A 1 183 ? -7.859 -32.75 -6.309 1 88.19 183 VAL A C 1
ATOM 1385 O O . VAL A 1 183 ? -7.992 -31.562 -6.039 1 88.19 183 VAL A O 1
ATOM 1388 N N . ARG A 1 184 ? -6.867 -33.281 -6.934 1 86.69 184 ARG A N 1
ATOM 1389 C CA . ARG A 1 184 ? -5.75 -32.438 -7.32 1 86.69 184 ARG A CA 1
ATOM 1390 C C . ARG A 1 184 ? -6.168 -31.438 -8.406 1 86.69 184 ARG A C 1
ATOM 1392 O O . ARG A 1 184 ? -6.77 -31.828 -9.406 1 86.69 184 ARG A O 1
ATOM 1399 N N . VAL A 1 185 ? -5.816 -30.156 -8.219 1 83.94 185 VAL A N 1
ATOM 1400 C CA . VAL A 1 185 ? -6.172 -29.156 -9.219 1 83.94 185 VAL A CA 1
ATOM 1401 C C . VAL A 1 185 ? -4.906 -28.609 -9.867 1 83.94 185 VAL A C 1
ATOM 1403 O O . VAL A 1 185 ? -4.949 -28.109 -11 1 83.94 185 VAL A O 1
ATOM 1406 N N . CYS A 1 186 ? -3.842 -28.594 -9.039 1 81 186 CYS A N 1
ATOM 1407 C CA . CYS A 1 186 ? -2.549 -28.219 -9.602 1 81 186 CYS A CA 1
ATOM 1408 C C . CYS A 1 186 ? -1.415 -28.953 -8.898 1 81 186 CYS A C 1
ATOM 1410 O O . CYS A 1 186 ? -1.574 -29.406 -7.758 1 81 186 CYS A O 1
ATOM 1412 N N . MET B 1 1 ? 29.672 17.844 10.5 1 37.84 1 MET B N 1
ATOM 1413 C CA . MET B 1 1 ? 29.5 16.391 10.43 1 37.84 1 MET B CA 1
ATOM 1414 C C . MET B 1 1 ? 28.203 16.047 9.695 1 37.84 1 MET B C 1
ATOM 1416 O O . MET B 1 1 ? 27.156 16.609 9.984 1 37.84 1 MET B O 1
ATOM 1420 N N . ALA B 1 2 ? 28.359 15.398 8.586 1 51.84 2 ALA B N 1
ATOM 1421 C CA . ALA B 1 2 ? 27.25 15.078 7.691 1 51.84 2 ALA B CA 1
ATOM 1422 C C . ALA B 1 2 ? 26.156 14.305 8.422 1 51.84 2 ALA B C 1
ATOM 1424 O O . ALA B 1 2 ? 26.422 13.242 9 1 51.84 2 ALA B O 1
ATOM 1425 N N . THR B 1 3 ? 25.172 15.039 8.961 1 62.59 3 THR B N 1
ATOM 1426 C CA . THR B 1 3 ? 24.094 14.375 9.688 1 62.59 3 THR B CA 1
ATOM 1427 C C . THR B 1 3 ? 23.594 13.148 8.922 1 62.59 3 THR B C 1
ATOM 1429 O O . THR B 1 3 ? 23.438 13.203 7.695 1 62.59 3 THR B O 1
ATOM 1432 N N . SER B 1 4 ? 23.703 12.008 9.43 1 73.5 4 SER B N 1
ATOM 1433 C CA . SER B 1 4 ? 23.281 10.742 8.828 1 73.5 4 SER B CA 1
ATOM 1434 C C . SER B 1 4 ? 21.875 10.828 8.258 1 73.5 4 SER B C 1
ATOM 1436 O O . SER B 1 4 ? 21.125 11.734 8.602 1 73.5 4 SER B O 1
ATOM 1438 N N . ALA B 1 5 ? 21.609 10.18 7.168 1 72.56 5 ALA B N 1
ATOM 1439 C CA . ALA B 1 5 ? 20.281 10.094 6.57 1 72.56 5 ALA B CA 1
ATOM 1440 C C . ALA B 1 5 ? 19.219 9.828 7.637 1 72.56 5 ALA B C 1
ATOM 1442 O O . ALA B 1 5 ? 18.125 10.391 7.582 1 72.56 5 ALA B O 1
ATOM 1443 N N . ALA B 1 6 ? 19.531 8.953 8.68 1 76.25 6 ALA B N 1
ATOM 1444 C CA . ALA B 1 6 ? 18.609 8.648 9.758 1 76.25 6 ALA B CA 1
ATOM 1445 C C . ALA B 1 6 ? 18.328 9.883 10.617 1 76.25 6 ALA B C 1
ATOM 1447 O O . ALA B 1 6 ? 17.203 10.117 11.031 1 76.25 6 ALA B O 1
ATOM 1448 N N . CYS B 1 7 ? 19.328 10.648 10.719 1 82.5 7 CYS B N 1
ATOM 1449 C CA . CYS B 1 7 ? 19.188 11.859 11.523 1 82.5 7 CYS B CA 1
ATOM 1450 C C . CYS B 1 7 ? 18.344 12.898 10.797 1 82.5 7 CYS B C 1
ATOM 1452 O O . CYS B 1 7 ? 17.484 13.539 11.414 1 82.5 7 CYS B O 1
ATOM 1454 N N . ARG B 1 8 ? 18.516 12.945 9.555 1 86.19 8 ARG B N 1
ATOM 1455 C CA . ARG B 1 8 ? 17.734 13.883 8.758 1 86.19 8 ARG B CA 1
ATOM 1456 C C . ARG B 1 8 ? 16.266 13.508 8.758 1 86.19 8 ARG B C 1
ATOM 1458 O O . ARG B 1 8 ? 15.391 14.375 8.852 1 86.19 8 ARG B O 1
ATOM 1465 N N . GLY B 1 9 ? 15.992 12.18 8.68 1 91 9 GLY B N 1
ATOM 1466 C CA . GLY B 1 9 ? 14.625 11.703 8.719 1 91 9 GLY B CA 1
ATOM 1467 C C . GLY B 1 9 ? 13.914 12.039 10.016 1 91 9 GLY B C 1
ATOM 1468 O O . GLY B 1 9 ? 12.781 12.523 10.008 1 91 9 GLY B O 1
ATOM 1469 N N . ALA B 1 10 ? 14.602 11.836 11.094 1 91.69 10 ALA B N 1
ATOM 1470 C CA . ALA B 1 10 ? 14.016 12.102 12.406 1 91.69 10 ALA B CA 1
ATOM 1471 C C . ALA B 1 10 ? 13.75 13.594 12.602 1 91.69 10 ALA B C 1
ATOM 1473 O O . ALA B 1 10 ? 12.711 13.984 13.133 1 91.69 10 ALA B O 1
ATOM 1474 N N . ALA B 1 11 ? 14.711 14.359 12.18 1 93.69 11 ALA B N 1
ATOM 1475 C CA . ALA B 1 11 ? 14.555 15.812 12.273 1 93.69 11 ALA B CA 1
ATOM 1476 C C . ALA B 1 11 ? 13.383 16.297 11.43 1 93.69 11 ALA B C 1
ATOM 1478 O O . ALA B 1 11 ? 12.617 17.172 11.859 1 93.69 11 ALA B O 1
ATOM 1479 N N . TYR B 1 12 ? 13.258 15.773 10.266 1 96 12 TYR B N 1
ATOM 1480 C CA . TYR B 1 12 ? 12.156 16.156 9.391 1 96 12 TYR B CA 1
ATOM 1481 C C . TYR B 1 12 ? 10.812 15.758 9.992 1 96 12 TYR B C 1
ATOM 1483 O O . TYR B 1 12 ? 9.852 16.531 9.938 1 96 12 TYR B O 1
ATOM 1491 N N . GLU B 1 13 ? 10.703 14.555 10.578 1 95.88 13 GLU B N 1
ATOM 1492 C CA . GLU B 1 13 ? 9.492 14.086 11.234 1 95.88 13 GLU B CA 1
ATOM 1493 C C . GLU B 1 13 ? 9.07 15.039 12.352 1 95.88 13 GLU B C 1
ATOM 1495 O O . GLU B 1 13 ? 7.891 15.391 12.469 1 95.88 13 GLU B O 1
ATOM 1500 N N . LEU B 1 14 ? 10.031 15.422 13.078 1 96.25 14 LEU B N 1
ATOM 1501 C CA . LEU B 1 14 ? 9.742 16.328 14.18 1 96.25 14 LEU B CA 1
ATOM 1502 C C . LEU B 1 14 ? 9.281 17.688 13.656 1 96.25 14 LEU B C 1
ATOM 1504 O O . LEU B 1 14 ? 8.352 18.281 14.203 1 96.25 14 LEU B O 1
ATOM 1508 N N . ALA B 1 15 ? 9.938 18.172 12.633 1 97.12 15 ALA B N 1
ATOM 1509 C CA . ALA B 1 15 ? 9.539 19.438 12.031 1 97.12 15 ALA B CA 1
ATOM 1510 C C . ALA B 1 15 ? 8.125 19.359 11.469 1 97.12 15 ALA B C 1
ATOM 1512 O O . ALA B 1 15 ? 7.355 20.328 11.578 1 97.12 15 ALA B O 1
ATOM 1513 N N . CYS B 1 16 ? 7.789 18.266 10.844 1 97.88 16 CYS B N 1
ATOM 1514 C CA . CYS B 1 16 ? 6.434 18.062 10.352 1 97.88 16 CYS B CA 1
ATOM 1515 C C . CYS B 1 16 ? 5.422 18.109 11.484 1 97.88 16 CYS B C 1
ATOM 1517 O O . CYS B 1 16 ? 4.379 18.766 11.367 1 97.88 16 CYS B O 1
ATOM 1519 N N . LEU B 1 17 ? 5.754 17.375 12.57 1 97.88 17 LEU B N 1
ATOM 1520 C CA . LEU B 1 17 ? 4.898 17.375 13.75 1 97.88 17 LEU B CA 1
ATOM 1521 C C . LEU B 1 17 ? 4.605 18.781 14.227 1 97.88 17 LEU B C 1
ATOM 1523 O O . LEU B 1 17 ? 3.443 19.172 14.367 1 97.88 17 LEU B O 1
ATOM 1527 N N . ARG B 1 18 ? 5.652 19.547 14.375 1 97.44 18 ARG B N 1
ATOM 1528 C CA . ARG B 1 18 ? 5.512 20.922 14.859 1 97.44 18 ARG B CA 1
ATOM 1529 C C . ARG B 1 18 ? 4.73 21.781 13.875 1 97.44 18 ARG B C 1
ATOM 1531 O O . ARG B 1 18 ? 3.91 22.609 14.273 1 97.44 18 ARG B O 1
ATOM 1538 N N . THR B 1 19 ? 4.965 21.609 12.633 1 96.69 19 THR B N 1
ATOM 1539 C CA . THR B 1 19 ? 4.289 22.375 11.586 1 96.69 19 THR B CA 1
ATOM 1540 C C . THR B 1 19 ? 2.787 22.094 11.602 1 96.69 19 THR B C 1
ATOM 1542 O O . THR B 1 19 ? 1.977 23.016 11.594 1 96.69 19 THR B O 1
ATOM 1545 N N . LEU 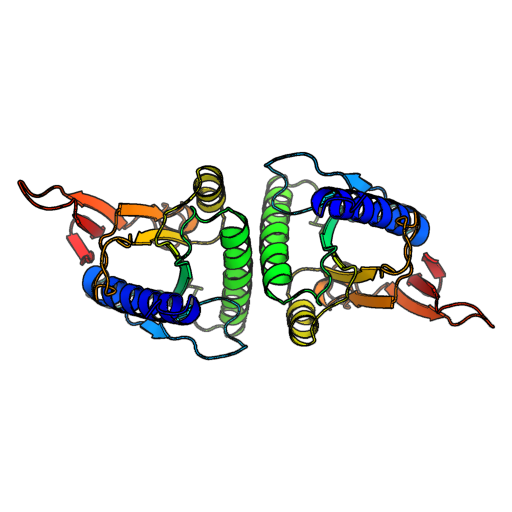B 1 20 ? 2.416 20.812 11.664 1 96.94 20 LEU B N 1
ATOM 1546 C CA . LEU B 1 20 ? 1.012 20.422 11.617 1 96.94 20 LEU B CA 1
ATOM 1547 C C . LEU B 1 20 ? 0.29 20.828 12.898 1 96.94 20 LEU B C 1
ATOM 1549 O O . LEU B 1 20 ? -0.89 21.188 12.867 1 96.94 20 LEU B O 1
ATOM 1553 N N . GLU B 1 21 ? 0.983 20.812 14 1 95.94 21 GLU B N 1
ATOM 1554 C CA . GLU B 1 21 ? 0.402 21.25 15.258 1 95.94 21 GLU B CA 1
ATOM 1555 C C . GLU B 1 21 ? 0.166 22.766 15.258 1 95.94 21 GLU B C 1
ATOM 1557 O O . GLU B 1 21 ? -0.89 23.234 15.688 1 95.94 21 GLU B O 1
ATOM 1562 N N . SER B 1 22 ? 1.148 23.484 14.773 1 92.81 22 SER B N 1
ATOM 1563 C CA . SER B 1 22 ? 1.081 24.938 14.836 1 92.81 22 SER B CA 1
ATOM 1564 C C . SER B 1 22 ? 0.128 25.5 13.789 1 92.81 22 SER B C 1
ATOM 1566 O O . SER B 1 22 ? -0.665 26.391 14.07 1 92.81 22 SER B O 1
ATOM 1568 N N . TRP B 1 23 ? 0.122 24.953 12.633 1 89.31 23 TRP B N 1
ATOM 1569 C CA . TRP B 1 23 ? -0.64 25.5 11.508 1 89.31 23 TRP B CA 1
ATOM 1570 C C . TRP B 1 23 ? -2.064 24.953 11.508 1 89.31 23 TRP B C 1
ATOM 1572 O O . TRP B 1 23 ? -3.023 25.719 11.352 1 89.31 23 TRP B O 1
ATOM 1582 N N . MET B 1 24 ? -2.178 23.672 11.734 1 90.62 24 MET B N 1
ATOM 1583 C CA . MET B 1 24 ? -3.492 23.062 11.578 1 90.62 24 MET B CA 1
ATOM 1584 C C . MET B 1 24 ? -4.117 22.75 12.93 1 90.62 24 MET B C 1
ATOM 1586 O O . MET B 1 24 ? -5.266 22.312 13.008 1 90.62 24 MET B O 1
ATOM 1590 N N . GLY B 1 25 ? -3.354 22.922 13.945 1 91.81 25 GLY B N 1
ATOM 1591 C CA . GLY B 1 25 ? -3.875 22.672 15.281 1 91.81 25 GLY B CA 1
ATOM 1592 C C . GLY B 1 25 ? -4.062 21.203 15.586 1 91.81 25 GLY B C 1
ATOM 1593 O O . GLY B 1 25 ? -4.93 20.828 16.375 1 91.81 25 GLY B O 1
ATOM 1594 N N . MET B 1 26 ? -3.295 20.375 14.938 1 94.56 26 MET B N 1
ATOM 1595 C CA . MET B 1 26 ? -3.404 18.938 15.172 1 94.56 26 MET B CA 1
ATOM 1596 C C . MET B 1 26 ? -2.705 18.531 16.469 1 94.56 26 MET B C 1
ATOM 1598 O O . MET B 1 26 ? -1.742 19.188 16.875 1 94.56 26 MET B O 1
ATOM 1602 N N . LYS B 1 27 ? -3.275 17.578 17.109 1 95.56 27 LYS B N 1
ATOM 1603 C CA . LYS B 1 27 ? -2.609 16.953 18.234 1 95.56 27 LYS B CA 1
ATOM 1604 C C . LYS B 1 27 ? -1.985 15.617 17.828 1 95.56 27 LYS B C 1
ATOM 1606 O O . LYS B 1 27 ? -2.678 14.602 17.75 1 95.56 27 LYS B O 1
ATOM 1611 N N . LEU B 1 28 ? -0.671 15.625 17.625 1 96.69 28 LEU B N 1
ATOM 1612 C CA . LEU B 1 28 ? 0.015 14.477 17.047 1 96.69 28 LEU B CA 1
ATOM 1613 C C . LEU B 1 28 ? 1.101 13.961 17.984 1 96.69 28 LEU B C 1
ATOM 1615 O O . LEU B 1 28 ? 1.589 14.703 18.844 1 96.69 28 LEU B O 1
ATOM 1619 N N . HIS B 1 29 ? 1.451 12.742 17.844 1 94.94 29 HIS B N 1
ATOM 1620 C CA . HIS B 1 29 ? 2.613 12.156 18.5 1 94.94 29 HIS B CA 1
ATOM 1621 C C . HIS B 1 29 ? 3.355 11.203 17.578 1 94.94 29 HIS B C 1
ATOM 1623 O O . HIS B 1 29 ? 2.793 10.734 16.578 1 94.94 29 HIS B O 1
ATOM 1629 N N . ARG B 1 30 ? 4.602 10.984 17.844 1 93.12 30 ARG B N 1
ATOM 1630 C CA . ARG B 1 30 ? 5.422 10.07 17.047 1 93.12 30 ARG B CA 1
ATOM 1631 C C . ARG B 1 30 ? 5.027 8.625 17.297 1 93.12 30 ARG B C 1
ATOM 1633 O O . ARG B 1 30 ? 4.598 8.266 18.391 1 93.12 30 ARG B O 1
ATOM 1640 N N . THR B 1 31 ? 5.184 7.867 16.125 1 87.31 31 THR B N 1
ATOM 1641 C CA . THR B 1 31 ? 4.816 6.461 16.234 1 87.31 31 THR B CA 1
ATOM 1642 C C . THR B 1 31 ? 6.051 5.594 16.484 1 87.31 31 THR B C 1
ATOM 1644 O O . THR B 1 31 ? 7.145 5.922 16.016 1 87.31 31 THR B O 1
ATOM 1647 N N . GLY B 1 32 ? 6.57 5.121 17.547 1 63.34 32 GLY B N 1
ATOM 1648 C CA . GLY B 1 32 ? 7.781 4.375 17.844 1 63.34 32 GLY B CA 1
ATOM 1649 C C . GLY B 1 32 ? 7.715 2.922 17.406 1 63.34 32 GLY B C 1
ATOM 1650 O O . GLY B 1 32 ? 8.734 2.229 17.391 1 63.34 32 GLY B O 1
ATOM 1651 N N . GLY B 1 33 ? 6.699 2.287 16.984 1 51.5 33 GLY B N 1
ATOM 1652 C CA . GLY B 1 33 ? 6.723 0.841 17.125 1 51.5 33 GLY B CA 1
ATOM 1653 C C . GLY B 1 33 ? 6.461 0.106 15.828 1 51.5 33 GLY B C 1
ATOM 1654 O O . GLY B 1 33 ? 6.043 0.711 14.844 1 51.5 33 GLY B O 1
ATOM 1655 N N . ALA B 1 34 ? 7.121 -1.136 15.695 1 49.62 34 ALA B N 1
ATOM 1656 C CA . ALA B 1 34 ? 7.008 -2.137 14.641 1 49.62 34 ALA B CA 1
ATOM 1657 C C . ALA B 1 34 ? 5.582 -2.195 14.094 1 49.62 34 ALA B C 1
ATOM 1659 O O . ALA B 1 34 ? 5.375 -2.482 12.914 1 49.62 34 ALA B O 1
ATOM 1660 N N . GLY B 1 35 ? 4.699 -1.814 14.914 1 51.28 35 GLY B N 1
ATOM 1661 C CA . GLY B 1 35 ? 3.299 -2.041 14.594 1 51.28 35 GLY B CA 1
ATOM 1662 C C . GLY B 1 35 ? 2.701 -0.948 13.727 1 51.28 35 GLY B C 1
ATOM 1663 O O . GLY B 1 35 ? 1.539 -1.032 13.328 1 51.28 35 GLY B O 1
ATOM 1664 N N . ASP B 1 36 ? 3.512 0.153 13.656 1 55.41 36 ASP B N 1
ATOM 1665 C CA . ASP B 1 36 ? 2.738 1.299 13.188 1 55.41 36 ASP B CA 1
ATOM 1666 C C . ASP B 1 36 ? 2.678 1.333 11.656 1 55.41 36 ASP B C 1
ATOM 1668 O O . ASP B 1 36 ? 2.035 2.211 11.078 1 55.41 36 ASP B O 1
ATOM 1672 N N . ARG B 1 37 ? 2.941 0.265 11.055 1 65.75 37 ARG B N 1
ATOM 1673 C CA . ARG B 1 37 ? 2.439 -0.057 9.727 1 65.75 37 ARG B CA 1
ATOM 1674 C C . ARG B 1 37 ? 2.787 1.044 8.727 1 65.75 37 ARG B C 1
ATOM 1676 O O . ARG B 1 37 ? 1.943 1.449 7.926 1 65.75 37 ARG B O 1
ATOM 1683 N N . GLY B 1 38 ? 4.004 1.815 8.969 1 79.62 38 GLY B N 1
ATOM 1684 C CA . GLY B 1 38 ? 4.512 2.699 7.934 1 79.62 38 GLY B CA 1
ATOM 1685 C C . GLY B 1 38 ? 4.18 4.16 8.18 1 79.62 38 GLY B C 1
ATOM 1686 O O . GLY B 1 38 ? 4.441 5.012 7.328 1 79.62 38 GLY B O 1
ATOM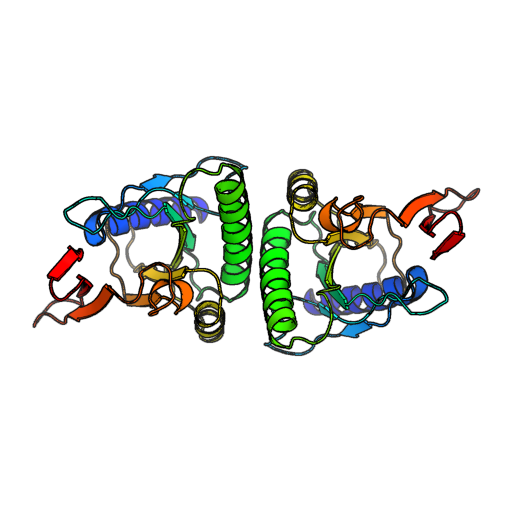 1687 N N . VAL B 1 39 ? 3.613 4.531 9.352 1 91.5 39 VAL B N 1
ATOM 1688 C CA . VAL B 1 39 ? 3.295 5.93 9.602 1 91.5 39 VAL B CA 1
ATOM 1689 C C . VAL B 1 39 ? 4.238 6.492 10.664 1 91.5 39 VAL B C 1
ATOM 1691 O O . VAL B 1 39 ? 4.625 5.781 11.594 1 91.5 39 VAL B O 1
ATOM 1694 N N . ASP B 1 40 ? 4.496 7.754 10.594 1 94.06 40 ASP B N 1
ATOM 1695 C CA . ASP B 1 40 ? 5.48 8.414 11.453 1 94.06 40 ASP B CA 1
ATOM 1696 C C . ASP B 1 40 ? 4.797 9.148 12.602 1 94.06 40 ASP B C 1
ATOM 1698 O O . ASP B 1 40 ? 5.336 9.211 13.711 1 94.06 40 ASP B O 1
ATOM 1702 N N . LEU B 1 41 ? 3.662 9.719 12.328 1 95.81 41 LEU B N 1
ATOM 1703 C CA . LEU B 1 41 ? 2.891 10.469 13.312 1 95.81 41 LEU B CA 1
ATOM 1704 C C . LEU B 1 41 ? 1.438 10 13.336 1 95.81 41 LEU B C 1
ATOM 1706 O O . LEU B 1 41 ? 0.914 9.547 12.312 1 95.81 41 LEU B O 1
ATOM 1710 N N . ARG B 1 42 ? 0.812 10.133 14.477 1 94.25 42 ARG B N 1
ATOM 1711 C CA . ARG B 1 42 ? -0.61 9.828 14.609 1 94.25 42 ARG B CA 1
ATOM 1712 C C . ARG B 1 42 ? -1.265 10.727 15.656 1 94.25 42 ARG B C 1
ATOM 1714 O O . ARG B 1 42 ? -0.595 11.219 16.562 1 94.25 42 ARG B O 1
ATOM 1721 N N . GLY B 1 43 ? -2.551 10.977 15.453 1 94 43 GLY B N 1
ATOM 1722 C CA . GLY B 1 43 ? -3.283 11.781 16.422 1 94 43 GLY B CA 1
ATOM 1723 C C . GLY B 1 43 ? -4.648 12.219 15.914 1 94 43 GLY B C 1
ATOM 1724 O O . GLY B 1 43 ? -5.375 11.422 15.312 1 94 43 GLY B O 1
ATOM 1725 N N . TRP B 1 44 ? -4.914 13.469 16.281 1 93.94 44 TRP B N 1
ATOM 1726 C CA . TRP B 1 44 ? -6.273 13.945 16.031 1 93.94 44 TRP B CA 1
ATOM 1727 C C . TRP B 1 44 ? -6.254 15.359 15.445 1 93.94 44 TRP B C 1
ATOM 1729 O O . TRP B 1 44 ? -5.359 16.156 15.742 1 93.94 44 TRP B O 1
ATOM 1739 N N . TRP B 1 45 ? -7.25 15.594 14.641 1 94.19 45 TRP B N 1
ATOM 1740 C CA . TRP B 1 45 ? -7.559 16.938 14.133 1 94.19 45 TRP B CA 1
ATOM 1741 C C . TRP B 1 45 ? -9.008 17.312 14.43 1 94.19 45 TRP B C 1
ATOM 1743 O O . TRP B 1 45 ? -9.93 16.594 14.047 1 94.19 45 TRP B O 1
ATOM 1753 N N . ALA B 1 46 ? -9.188 18.406 15.219 1 90.25 46 ALA B N 1
ATOM 1754 C CA . ALA B 1 46 ? -10.516 18.875 15.586 1 90.25 46 ALA B CA 1
ATOM 1755 C C . ALA B 1 46 ? -10.688 20.359 15.219 1 90.25 46 ALA B C 1
ATOM 1757 O O . ALA B 1 46 ? -10.5 21.234 16.062 1 90.25 46 ALA B O 1
ATOM 1758 N N . PRO B 1 47 ? -11 20.766 13.977 1 79.31 47 PRO B N 1
ATOM 1759 C CA . PRO B 1 47 ? -11.047 22.156 13.547 1 79.31 47 PRO B CA 1
ATOM 1760 C C . PRO B 1 47 ? -12.258 22.906 14.109 1 79.31 47 PRO B C 1
ATOM 1762 O O . PRO B 1 47 ? -12.242 24.141 14.203 1 79.31 47 PRO B O 1
ATOM 1765 N N . GLY B 1 48 ? -13.453 22.375 14.422 1 67.44 48 GLY B N 1
ATOM 1766 C CA . GLY B 1 48 ? -14.641 23.125 14.797 1 67.44 48 GLY B CA 1
ATOM 1767 C C . GLY B 1 48 ? -14.664 23.5 16.266 1 67.44 48 GLY B C 1
ATOM 1768 O O . GLY B 1 48 ? -13.898 22.953 17.062 1 67.44 48 GLY B O 1
ATOM 1769 N N . PRO B 1 49 ? -15.242 24.766 16.484 1 59.19 49 PRO B N 1
ATOM 1770 C CA . PRO B 1 49 ? -15.375 25.266 17.844 1 59.19 49 PRO B CA 1
ATOM 1771 C C . PRO B 1 49 ? -15.914 24.203 18.812 1 59.19 49 PRO B C 1
ATOM 1773 O O . PRO B 1 49 ? -15.602 24.234 20 1 59.19 49 PRO B O 1
ATOM 1776 N N . SER B 1 50 ? -16.906 23.359 18.312 1 54.38 50 SER B N 1
ATOM 1777 C CA . SER B 1 50 ? -17.578 22.469 19.25 1 54.38 50 SER B CA 1
ATOM 1778 C C . SER B 1 50 ? -16.859 21.141 19.391 1 54.38 50 SER B C 1
ATOM 1780 O O . SER B 1 50 ? -17.156 20.359 20.281 1 54.38 50 SER B O 1
ATOM 1782 N N . GLY B 1 51 ? -15.68 21.062 18.859 1 58.25 51 GLY B N 1
ATOM 1783 C CA . GLY B 1 51 ? -14.992 19.781 18.953 1 58.25 51 GLY B CA 1
ATOM 1784 C C . GLY B 1 51 ? -15.82 18.625 18.422 1 58.25 51 GLY B C 1
ATOM 1785 O O . GLY B 1 51 ? -15.508 17.469 18.688 1 58.25 51 GLY B O 1
ATOM 1786 N N . ALA B 1 52 ? -16.984 18.906 17.891 1 60.03 52 ALA B N 1
ATOM 1787 C CA . ALA B 1 52 ? -17.953 17.859 17.594 1 60.03 52 ALA B CA 1
ATOM 1788 C C . ALA B 1 52 ? -17.422 16.922 16.5 1 60.03 52 ALA B C 1
ATOM 1790 O O . ALA B 1 52 ? -17.672 15.719 16.531 1 60.03 52 ALA B O 1
ATOM 1791 N N . ASP B 1 53 ? -16.5 17.609 15.633 1 77.94 53 ASP B N 1
ATOM 1792 C CA . ASP B 1 53 ? -15.992 16.672 14.648 1 77.94 53 ASP B CA 1
ATOM 1793 C C . ASP B 1 53 ? -14.508 16.406 14.859 1 77.94 53 ASP B C 1
ATOM 1795 O O . ASP B 1 53 ? -13.703 17.344 14.906 1 77.94 53 ASP B O 1
ATOM 1799 N N . ALA B 1 54 ? -14.156 15.312 15.383 1 88 54 ALA B N 1
ATOM 1800 C CA . ALA B 1 54 ? -12.766 14.898 15.531 1 88 54 ALA B CA 1
ATOM 1801 C C . ALA B 1 54 ? -12.406 13.812 14.516 1 88 54 ALA B C 1
ATOM 1803 O O . ALA B 1 54 ? -13.18 12.875 14.305 1 88 54 ALA B O 1
ATOM 1804 N N . TYR B 1 55 ? -11.305 14.141 13.875 1 91.62 55 TYR B N 1
ATOM 1805 C CA . TYR B 1 55 ? -10.812 13.203 12.867 1 91.62 55 TYR B CA 1
ATOM 1806 C C . TYR B 1 55 ? -9.484 12.594 13.297 1 91.62 55 TYR B C 1
ATOM 1808 O O . TYR B 1 55 ? -8.586 13.312 13.742 1 91.62 55 TYR B O 1
ATOM 1816 N N . ARG B 1 56 ? -9.43 11.328 13.203 1 92.75 56 ARG B N 1
ATOM 1817 C CA . ARG B 1 56 ? -8.133 10.688 13.391 1 92.75 56 ARG B CA 1
ATOM 1818 C C . ARG B 1 56 ? -7.227 10.922 12.188 1 92.75 56 ARG B C 1
ATOM 1820 O O . ARG B 1 56 ? -7.68 10.859 11.039 1 92.75 56 ARG B O 1
ATOM 1827 N N . VAL B 1 57 ? -5.914 11.094 12.5 1 95.25 57 VAL B N 1
ATOM 1828 C CA . VAL B 1 57 ? -4.984 11.43 11.43 1 95.25 57 VAL B CA 1
ATOM 1829 C C . VAL B 1 57 ? -3.758 10.523 11.5 1 95.25 57 VAL B C 1
ATOM 1831 O O . VAL B 1 57 ? -3.225 10.281 12.586 1 95.25 57 VAL B O 1
ATOM 1834 N N . LEU B 1 58 ? -3.375 9.984 10.383 1 95.25 58 LEU B N 1
ATOM 1835 C CA . LEU B 1 58 ? -2.088 9.328 10.188 1 95.25 58 LEU B CA 1
ATOM 1836 C C . LEU B 1 58 ? -1.188 10.141 9.266 1 95.25 58 LEU B C 1
ATOM 1838 O O . LEU B 1 58 ? -1.637 10.625 8.227 1 95.25 58 LEU B O 1
ATOM 1842 N N . VAL B 1 59 ? 0.109 10.305 9.68 1 97.06 59 VAL B N 1
ATOM 1843 C CA . VAL B 1 59 ? 1.02 11.102 8.867 1 97.06 59 VAL B CA 1
ATOM 1844 C C . VAL B 1 59 ? 2.25 10.273 8.5 1 97.06 59 VAL B C 1
ATOM 1846 O O . VAL B 1 59 ? 2.877 9.664 9.375 1 97.06 59 VAL B O 1
ATOM 1849 N N . GLN B 1 60 ? 2.465 10.188 7.285 1 96.44 60 GLN B N 1
ATOM 1850 C CA . GLN B 1 60 ? 3.73 9.656 6.789 1 96.44 60 GLN B CA 1
ATOM 1851 C C . GLN B 1 60 ? 4.633 10.781 6.281 1 96.44 60 GLN B C 1
ATOM 1853 O O . GLN B 1 60 ? 4.184 11.656 5.535 1 96.44 60 GLN B O 1
ATOM 1858 N N . CYS B 1 61 ? 5.934 10.789 6.691 1 96.81 61 CYS B N 1
ATOM 1859 C CA . CYS B 1 61 ? 6.879 11.836 6.328 1 96.81 61 CYS B CA 1
ATOM 1860 C C . CYS B 1 61 ? 8.008 11.281 5.465 1 96.81 61 CYS B C 1
ATOM 1862 O O . CYS B 1 61 ? 8.609 10.266 5.809 1 96.81 61 CYS B O 1
ATOM 1864 N N . LYS B 1 62 ? 8.25 11.945 4.359 1 96.25 62 LYS B N 1
ATOM 1865 C CA . LYS B 1 62 ? 9.344 11.57 3.465 1 96.25 62 LYS B CA 1
ATOM 1866 C C . LYS B 1 62 ? 10.32 12.727 3.279 1 96.25 62 LYS B C 1
ATOM 1868 O O . LYS B 1 62 ? 9.961 13.773 2.734 1 96.25 62 LYS B O 1
ATOM 1873 N N . ALA B 1 63 ? 11.617 12.461 3.656 1 95.06 63 ALA B N 1
ATOM 1874 C CA . ALA B 1 63 ? 12.625 13.523 3.607 1 95.06 63 ALA B CA 1
ATOM 1875 C C . ALA B 1 63 ? 13.586 13.312 2.438 1 95.06 63 ALA B C 1
ATOM 1877 O O . ALA B 1 63 ? 14.688 13.859 2.424 1 95.06 63 ALA B O 1
ATOM 1878 N N . GLU B 1 64 ? 13.227 12.5 1.505 1 92.38 64 GLU B N 1
ATOM 1879 C CA . GLU B 1 64 ? 14.102 12.227 0.368 1 92.38 64 GLU B CA 1
ATOM 1880 C C . GLU B 1 64 ? 14.266 13.469 -0.508 1 92.38 64 GLU B C 1
ATOM 1882 O O . GLU B 1 64 ? 13.461 14.398 -0.443 1 92.38 64 GLU B O 1
ATOM 1887 N N . LYS B 1 65 ? 15.336 13.438 -1.329 1 92.38 65 LYS B N 1
ATOM 1888 C CA . LYS B 1 65 ? 15.68 14.578 -2.166 1 92.38 65 LYS B CA 1
ATOM 1889 C C . LYS B 1 65 ? 14.867 14.586 -3.457 1 92.38 65 LYS B C 1
ATOM 1891 O O . LYS B 1 65 ? 14.711 15.625 -4.094 1 92.38 65 LYS B O 1
ATOM 1896 N N . ARG B 1 66 ? 14.414 13.469 -3.879 1 95.38 66 ARG B N 1
ATOM 1897 C CA . ARG B 1 66 ? 13.617 13.375 -5.094 1 95.38 66 ARG B CA 1
ATOM 1898 C C . ARG B 1 66 ? 12.125 13.367 -4.77 1 95.38 66 ARG B C 1
ATOM 1900 O O . ARG B 1 66 ? 11.719 12.953 -3.68 1 95.38 66 ARG B O 1
ATOM 1907 N N . PRO B 1 67 ? 11.328 13.867 -5.746 1 97.5 67 PRO B N 1
ATOM 1908 C CA . PRO B 1 67 ? 9.883 13.836 -5.508 1 97.5 67 PRO B CA 1
ATOM 1909 C C . PRO B 1 67 ? 9.359 12.438 -5.199 1 97.5 67 PRO B C 1
ATOM 1911 O O . PRO B 1 67 ? 9.82 11.461 -5.789 1 97.5 67 PRO B O 1
ATOM 1914 N N . VAL B 1 68 ? 8.398 12.344 -4.277 1 97.38 68 VAL B N 1
ATOM 1915 C CA . VAL B 1 68 ? 7.816 11.078 -3.84 1 97.38 68 VAL B CA 1
ATOM 1916 C C . VAL B 1 68 ? 6.988 10.469 -4.969 1 97.38 68 VAL B C 1
ATOM 1918 O O . VAL B 1 68 ? 6.215 11.164 -5.629 1 97.38 68 VAL B O 1
ATOM 1921 N N . GLY B 1 69 ? 7.113 9.203 -5.211 1 95.38 69 GLY B N 1
ATOM 1922 C CA . GLY B 1 69 ? 6.402 8.492 -6.262 1 95.38 69 GLY B CA 1
ATOM 1923 C C . GLY B 1 69 ? 5.113 7.855 -5.785 1 95.38 69 GLY B C 1
ATOM 1924 O O . GLY B 1 69 ? 4.809 7.871 -4.59 1 95.38 69 GLY B O 1
ATOM 1925 N N . PRO B 1 70 ? 4.367 7.238 -6.723 1 95.19 70 PRO B N 1
ATOM 1926 C CA . PRO B 1 70 ? 3.027 6.73 -6.418 1 95.19 70 PRO B CA 1
ATOM 1927 C C . PRO B 1 70 ? 3.055 5.52 -5.488 1 95.19 70 PRO B C 1
ATOM 1929 O O . PRO B 1 70 ? 2.061 5.227 -4.816 1 95.19 70 PRO B O 1
ATOM 1932 N N . ALA B 1 71 ? 4.191 4.75 -5.445 1 93.94 71 ALA B N 1
ATOM 1933 C CA . ALA B 1 71 ? 4.293 3.578 -4.582 1 93.94 71 ALA B CA 1
ATOM 1934 C C . ALA B 1 71 ? 4.035 3.947 -3.125 1 93.94 71 ALA B C 1
ATOM 1936 O O . ALA B 1 71 ? 3.439 3.17 -2.377 1 93.94 71 ALA B O 1
ATOM 1937 N N . THR B 1 72 ? 4.473 5.168 -2.723 1 95.81 72 THR B N 1
ATOM 1938 C CA . THR B 1 72 ? 4.285 5.625 -1.351 1 95.81 72 THR B CA 1
ATOM 1939 C C . THR B 1 72 ? 2.805 5.84 -1.05 1 95.81 72 THR B C 1
ATOM 1941 O O . THR B 1 72 ? 2.344 5.547 0.055 1 95.81 72 THR B O 1
ATOM 1944 N N . VAL B 1 73 ? 2.076 6.293 -2.07 1 96.75 73 VAL B N 1
ATOM 1945 C CA . VAL B 1 73 ? 0.64 6.477 -1.897 1 96.75 73 VAL B CA 1
ATOM 1946 C C . VAL B 1 73 ? -0.046 5.117 -1.783 1 96.75 73 VAL B C 1
ATOM 1948 O O . VAL B 1 73 ? -0.913 4.922 -0.928 1 96.75 73 VAL B O 1
ATOM 1951 N N . ARG B 1 74 ? 0.366 4.211 -2.6 1 95.38 74 ARG B N 1
ATOM 1952 C CA . ARG B 1 74 ? -0.203 2.869 -2.523 1 95.38 74 ARG B CA 1
ATOM 1953 C C . ARG B 1 74 ? 0.054 2.242 -1.156 1 95.38 74 ARG B C 1
ATOM 1955 O O . ARG B 1 74 ? -0.829 1.597 -0.588 1 95.38 74 ARG B O 1
ATOM 1962 N N . GLU B 1 75 ? 1.271 2.402 -0.701 1 95.12 75 GLU B N 1
ATOM 1963 C CA . GLU B 1 75 ? 1.599 1.908 0.633 1 95.12 75 GLU B CA 1
ATOM 1964 C C . GLU B 1 75 ? 0.706 2.547 1.693 1 95.12 75 GLU B C 1
ATOM 1966 O O . GLU B 1 75 ? 0.19 1.856 2.574 1 95.12 75 GLU B O 1
ATOM 1971 N N . LEU B 1 76 ? 0.499 3.828 1.573 1 96.19 76 LEU B N 1
ATOM 1972 C CA . LEU B 1 76 ? -0.332 4.559 2.525 1 96.19 76 LEU B CA 1
ATOM 1973 C C . LEU B 1 76 ? -1.784 4.102 2.439 1 96.19 76 LEU B C 1
ATOM 1975 O O . LEU B 1 76 ? -2.484 4.047 3.453 1 96.19 76 LEU B O 1
ATOM 1979 N N . GLU B 1 77 ? -2.252 3.781 1.255 1 95.69 77 GLU B N 1
ATOM 1980 C CA . GLU B 1 77 ? -3.586 3.211 1.088 1 95.69 77 GLU B CA 1
ATOM 1981 C C . GLU B 1 77 ? -3.73 1.909 1.871 1 95.69 77 GLU B C 1
ATOM 1983 O O . GLU B 1 77 ? -4.75 1.68 2.521 1 95.69 77 GLU B O 1
ATOM 1988 N N . GLY B 1 78 ? -2.674 1.075 1.776 1 94.81 78 GLY B N 1
ATOM 1989 C CA . GLY B 1 78 ? -2.688 -0.136 2.58 1 94.81 78 GLY B CA 1
ATOM 1990 C C . GLY B 1 78 ? -2.785 0.138 4.07 1 94.81 78 GLY B C 1
ATOM 1991 O O . GLY B 1 78 ? -3.551 -0.519 4.777 1 94.81 78 GLY B O 1
ATOM 1992 N N . THR B 1 79 ? -2.066 1.111 4.504 1 93.81 79 THR B N 1
ATOM 1993 C CA . THR B 1 79 ? -2.061 1.503 5.91 1 93.81 79 THR B CA 1
ATOM 1994 C C . THR B 1 79 ? -3.441 1.982 6.344 1 93.81 79 THR B C 1
ATOM 1996 O O . THR B 1 79 ? -3.939 1.585 7.398 1 93.81 79 THR B O 1
ATOM 1999 N N . LEU B 1 80 ? -4.059 2.818 5.512 1 93.31 80 LEU B N 1
ATOM 2000 C CA . LEU B 1 80 ? -5.379 3.359 5.816 1 93.31 80 LEU B CA 1
ATOM 2001 C C . LEU B 1 80 ? -6.426 2.252 5.84 1 93.31 80 LEU B C 1
ATOM 2003 O O . LEU B 1 80 ? -7.32 2.256 6.688 1 93.31 80 LEU B O 1
ATOM 2007 N N . LEU B 1 81 ? -6.301 1.403 4.887 1 91.56 81 LEU B N 1
ATOM 2008 C CA . LEU B 1 81 ? -7.23 0.279 4.82 1 91.56 81 LEU B CA 1
ATOM 2009 C C . LEU B 1 81 ? -7.211 -0.518 6.121 1 91.56 81 LEU B C 1
ATOM 2011 O O . LEU B 1 81 ? -8.266 -0.824 6.68 1 91.56 81 LEU B O 1
ATOM 2015 N N . ARG B 1 82 ? -6.082 -0.763 6.594 1 89.12 82 ARG B N 1
ATOM 2016 C CA . ARG B 1 82 ? -5.945 -1.566 7.805 1 89.12 82 ARG B CA 1
ATOM 2017 C C . ARG B 1 82 ? -6.457 -0.808 9.023 1 89.12 82 ARG B C 1
ATOM 2019 O O . ARG B 1 82 ? -7.133 -1.382 9.875 1 89.12 82 ARG B O 1
ATOM 2026 N N . ALA B 1 83 ? -6.059 0.431 9.086 1 87.25 83 ALA B N 1
ATOM 2027 C CA . ALA B 1 83 ? -6.496 1.252 10.219 1 87.25 83 ALA B CA 1
ATOM 2028 C C . ALA B 1 83 ? -8.016 1.388 10.234 1 87.25 83 ALA B C 1
ATOM 2030 O O . ALA B 1 83 ? -8.633 1.36 11.305 1 87.25 83 ALA B O 1
ATOM 2031 N N . GLY B 1 84 ? -8.57 1.562 9.062 1 82.5 84 GLY B N 1
ATOM 2032 C CA . GLY B 1 84 ? -10.023 1.66 8.969 1 82.5 84 GLY B CA 1
ATOM 2033 C C . GLY B 1 84 ? -10.734 0.375 9.344 1 82.5 84 GLY B C 1
ATOM 2034 O O . GLY B 1 84 ? -11.773 0.409 10.008 1 82.5 84 GLY B O 1
ATOM 2035 N N . TRP B 1 85 ? -10.172 -0.708 8.867 1 74.44 85 TRP B N 1
ATOM 2036 C CA . TRP B 1 85 ? -10.734 -2.012 9.203 1 74.44 85 TRP B CA 1
ATOM 2037 C C . TRP B 1 85 ? -10.711 -2.246 10.711 1 74.44 85 TRP B C 1
ATOM 2039 O O . TRP B 1 85 ? -11.688 -2.732 11.281 1 74.44 85 TRP B O 1
ATOM 2049 N N . VAL B 1 86 ? -9.695 -1.875 11.297 1 68.31 86 VAL B N 1
ATOM 2050 C CA . VAL B 1 86 ? -9.555 -2.041 12.742 1 68.31 86 VAL B CA 1
ATOM 2051 C C . VAL B 1 86 ? -10.57 -1.161 13.469 1 68.31 86 VAL B C 1
ATOM 2053 O O . VAL B 1 86 ? -11.195 -1.6 14.438 1 68.31 86 VAL B O 1
ATOM 2056 N N . GLU B 1 87 ? -10.711 0.022 12.992 1 70 87 GLU B N 1
ATOM 2057 C CA . GLU B 1 87 ? -11.633 0.965 13.617 1 70 87 GLU B CA 1
ATOM 2058 C C . GLU B 1 87 ? -13.086 0.512 13.453 1 70 87 GLU B C 1
ATOM 2060 O O . GLU B 1 87 ? -13.891 0.656 14.375 1 70 87 GLU B O 1
ATOM 2065 N N . GLN B 1 88 ? -13.398 -0.029 12.297 1 68.19 88 GLN B N 1
ATOM 2066 C CA . GLN B 1 88 ? -14.75 -0.515 12.039 1 68.19 88 GLN B CA 1
ATOM 2067 C C . GLN B 1 88 ? -15.102 -1.681 12.961 1 68.19 88 GLN B C 1
ATOM 2069 O O . GLN B 1 88 ? -16.219 -1.771 13.453 1 68.19 88 GLN B O 1
ATOM 2074 N N . ARG B 1 89 ? -14.258 -2.488 13.219 1 65.94 89 ARG B N 1
ATOM 2075 C CA . ARG B 1 89 ? -14.492 -3.646 14.078 1 65.94 89 ARG B CA 1
ATOM 2076 C C . ARG B 1 89 ? -14.656 -3.223 15.539 1 65.94 89 ARG B C 1
ATOM 2078 O O . ARG B 1 89 ? -15.352 -3.893 16.312 1 65.94 89 ARG B O 1
ATOM 2085 N N . ALA B 1 90 ? -14.023 -2.238 15.891 1 65.94 90 ALA B N 1
ATOM 2086 C CA . ALA B 1 90 ? -14.094 -1.758 17.266 1 65.94 90 ALA B CA 1
ATOM 2087 C C . ALA B 1 90 ? -15.375 -0.969 17.516 1 65.94 90 ALA B C 1
ATOM 2089 O O . ALA B 1 90 ? -15.68 -0.604 18.656 1 65.94 90 ALA B O 1
ATOM 2090 N N . GLN B 1 91 ? -16.438 -0.979 16.578 1 60.69 91 GLN B N 1
ATOM 2091 C CA . GLN B 1 91 ? -17.75 -0.341 16.625 1 60.69 91 GLN B CA 1
ATOM 2092 C C . GLN B 1 91 ? -17.672 1.037 17.281 1 60.69 91 GLN B C 1
ATOM 2094 O O . GLN B 1 91 ? -18.656 1.512 17.859 1 60.69 91 GLN B O 1
ATOM 2099 N N . THR B 1 92 ? -16.641 1.622 17.391 1 54.84 92 THR B N 1
ATOM 2100 C CA . THR B 1 92 ? -16.625 2.852 18.172 1 54.84 92 THR B CA 1
ATOM 2101 C C . THR B 1 92 ? -17.375 3.967 17.453 1 54.84 92 THR B C 1
ATOM 2103 O O . THR B 1 92 ? -18.25 4.602 18.031 1 54.84 92 THR B O 1
ATOM 2106 N N . ALA B 1 93 ? -16.953 4.773 16.547 1 54.94 93 ALA B N 1
ATOM 2107 C CA . ALA B 1 93 ? -17.516 5.902 15.812 1 54.94 93 ALA B CA 1
ATOM 2108 C C . ALA B 1 93 ? -17.25 5.77 14.32 1 54.94 93 ALA B C 1
ATOM 2110 O O . ALA B 1 93 ? -16.406 4.977 13.891 1 54.94 93 ALA B O 1
ATOM 2111 N N . PRO B 1 94 ? -18.312 6.281 13.492 1 56.25 94 PRO B N 1
ATOM 2112 C CA . PRO B 1 94 ? -18 6.336 12.062 1 56.25 94 PRO B CA 1
ATOM 2113 C C . PRO B 1 94 ? -16.531 6.688 11.797 1 56.25 94 PRO B C 1
ATOM 2115 O O . PRO B 1 94 ? -15.938 7.477 12.531 1 56.25 94 PRO B O 1
ATOM 2118 N N . VAL B 1 95 ? -15.82 5.867 10.945 1 60.78 95 VAL B N 1
ATOM 2119 C CA . VAL B 1 95 ? -14.391 5.961 10.656 1 60.78 95 VAL B CA 1
ATOM 2120 C C . VAL B 1 95 ? -14.047 7.383 10.227 1 60.78 95 VAL B C 1
ATOM 2122 O O . VAL B 1 95 ? -14.492 7.844 9.172 1 60.78 95 VAL B O 1
ATOM 2125 N N . SER B 1 96 ? -13.578 8.258 11.07 1 85.94 96 SER B N 1
ATOM 2126 C CA . SER B 1 96 ? -13.141 9.625 10.789 1 85.94 96 SER B CA 1
ATOM 2127 C C . SER B 1 96 ? -11.625 9.711 10.719 1 85.94 96 SER B C 1
ATOM 2129 O O . SER B 1 96 ? -10.992 10.375 11.555 1 85.94 96 SER B O 1
ATOM 2131 N N . LEU B 1 97 ? -11.109 8.891 9.719 1 93.38 97 LEU B N 1
ATOM 2132 C CA . LEU B 1 97 ? -9.664 8.75 9.562 1 93.38 97 LEU B CA 1
ATOM 2133 C C . LEU B 1 97 ? -9.211 9.227 8.188 1 93.38 97 LEU B C 1
ATOM 2135 O O . LEU B 1 97 ? -9.859 8.938 7.184 1 93.38 97 LEU B O 1
ATOM 2139 N N . PHE B 1 98 ? -8.203 10.023 8.188 1 96 98 PHE B N 1
ATOM 2140 C CA . PHE B 1 98 ? -7.547 10.328 6.922 1 96 98 PHE B CA 1
ATOM 2141 C C . PHE B 1 98 ? -6.031 10.352 7.086 1 96 98 PHE B C 1
ATOM 2143 O O . PHE B 1 98 ? -5.523 10.336 8.211 1 96 98 PHE B O 1
ATOM 2150 N N . ALA B 1 99 ? -5.336 10.273 5.984 1 97.25 99 ALA B N 1
ATOM 2151 C CA . ALA B 1 99 ? -3.875 10.227 6.016 1 97.25 99 ALA B CA 1
ATOM 2152 C C . ALA B 1 99 ? -3.275 11.477 5.375 1 97.25 99 ALA B C 1
ATOM 2154 O O . ALA B 1 99 ? -3.844 12.031 4.434 1 97.25 99 ALA B O 1
ATOM 2155 N N . ILE B 1 100 ? -2.148 11.891 5.914 1 98.38 100 ILE B N 1
ATOM 2156 C CA . ILE B 1 100 ? -1.317 12.938 5.328 1 98.38 100 ILE B CA 1
ATOM 2157 C C . ILE B 1 100 ? 0.019 12.344 4.883 1 98.38 100 ILE B C 1
ATOM 2159 O O . ILE B 1 100 ? 0.664 11.617 5.641 1 98.38 100 ILE B O 1
ATOM 2163 N N . LEU B 1 101 ? 0.36 12.578 3.66 1 98.62 101 LEU B N 1
ATOM 2164 C CA . LEU B 1 101 ? 1.723 12.336 3.201 1 98.62 101 LEU B CA 1
ATOM 2165 C C . LEU B 1 101 ? 2.49 13.648 3.055 1 98.62 101 LEU B C 1
ATOM 2167 O O . LEU B 1 101 ? 2.178 14.461 2.184 1 98.62 101 LEU B O 1
ATOM 2171 N N . ALA B 1 102 ? 3.479 13.844 3.924 1 98.44 102 ALA B N 1
ATOM 2172 C CA . ALA B 1 102 ? 4.328 15.031 3.885 1 98.44 102 ALA B CA 1
ATOM 2173 C C . ALA B 1 102 ? 5.652 14.734 3.186 1 98.44 102 ALA B C 1
ATOM 2175 O O . ALA B 1 102 ? 6.316 13.75 3.496 1 98.44 102 ALA B O 1
ATOM 2176 N N . SER B 1 103 ? 6.008 15.578 2.295 1 98.44 103 SER B N 1
ATOM 2177 C CA . SER B 1 103 ? 7.242 15.375 1.54 1 98.44 103 SER B CA 1
ATOM 2178 C C . SER B 1 103 ? 8.109 16.625 1.566 1 98.44 103 SER B C 1
ATOM 2180 O O . SER B 1 103 ? 7.617 17.734 1.356 1 98.44 103 SER B O 1
ATOM 2182 N N . ALA B 1 104 ? 9.414 16.406 1.739 1 97.25 104 ALA B N 1
ATOM 2183 C CA . ALA B 1 104 ? 10.375 17.516 1.72 1 97.25 104 ALA B CA 1
ATOM 2184 C C . ALA B 1 104 ? 10.625 17.984 0.293 1 97.25 104 ALA B C 1
ATOM 2186 O O . ALA B 1 104 ? 10.977 19.156 0.077 1 97.25 104 ALA B O 1
ATOM 2187 N N . SER B 1 105 ? 10.398 17.125 -0.718 1 97 105 SER B N 1
ATOM 2188 C CA . SER B 1 105 ? 10.805 17.422 -2.09 1 97 105 SER B CA 1
ATOM 2189 C C . SER B 1 105 ? 9.594 17.484 -3.02 1 97 105 SER B C 1
ATOM 2191 O O . SER B 1 105 ? 9.75 17.625 -4.234 1 97 105 SER B O 1
ATOM 2193 N N . GLY B 1 106 ? 8.383 17.297 -2.439 1 98 106 GLY B N 1
ATOM 2194 C CA . GLY B 1 106 ? 7.18 17.328 -3.252 1 98 106 GLY B CA 1
ATOM 2195 C C . GLY B 1 106 ? 6.809 15.984 -3.838 1 98 106 GLY B C 1
ATOM 2196 O O . GLY B 1 106 ? 7.172 14.945 -3.291 1 98 106 GLY B O 1
ATOM 2197 N N . PHE B 1 107 ? 5.957 16.062 -4.902 1 98.25 107 PHE B N 1
ATOM 2198 C CA . PHE B 1 107 ? 5.367 14.844 -5.453 1 98.25 107 PHE B CA 1
ATOM 2199 C C . PHE B 1 107 ? 5.461 14.844 -6.977 1 98.25 107 PHE B C 1
ATOM 2201 O O . PHE B 1 107 ? 5.348 15.898 -7.609 1 98.25 107 PHE B O 1
ATOM 2208 N N . SER B 1 108 ? 5.676 13.625 -7.555 1 97.06 108 SER B N 1
ATOM 2209 C CA . SER B 1 108 ? 5.609 13.5 -9.008 1 97.06 108 SER B CA 1
ATOM 2210 C C . SER B 1 108 ? 4.191 13.727 -9.516 1 97.06 108 SER B C 1
ATOM 2212 O O . SER B 1 108 ? 3.23 13.664 -8.75 1 97.06 108 SER B O 1
ATOM 2214 N N . LYS B 1 109 ? 4.102 14.023 -10.797 1 96.19 109 LYS B N 1
ATOM 2215 C CA . LYS B 1 109 ? 2.791 14.18 -11.422 1 96.19 109 LYS B CA 1
ATOM 2216 C C . LYS B 1 109 ? 1.948 12.922 -11.25 1 96.19 109 LYS B C 1
ATOM 2218 O O . LYS B 1 109 ? 0.756 13 -10.945 1 96.19 109 LYS B O 1
ATOM 2223 N N . GLN B 1 110 ? 2.506 11.758 -11.438 1 94.06 110 GLN B N 1
ATOM 2224 C CA . GLN B 1 110 ? 1.801 10.484 -11.297 1 94.06 110 GLN B CA 1
ATOM 222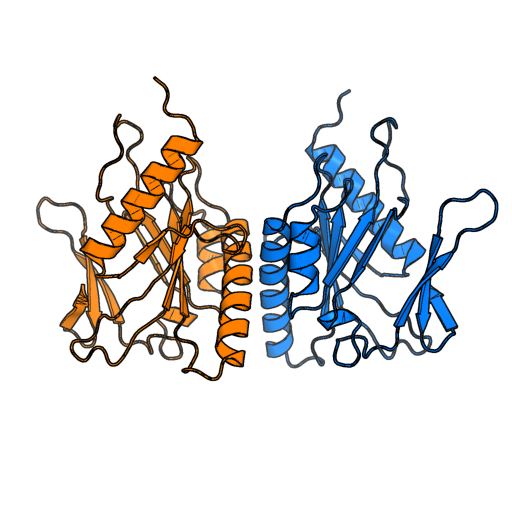5 C C . GLN B 1 110 ? 1.304 10.289 -9.867 1 94.06 110 GLN B C 1
ATOM 2227 O O . GLN B 1 110 ? 0.231 9.719 -9.656 1 94.06 110 GLN B O 1
ATOM 2232 N N . THR B 1 111 ? 2.076 10.758 -8.906 1 96.69 111 THR B N 1
ATOM 2233 C CA . THR B 1 111 ? 1.685 10.648 -7.5 1 96.69 111 THR B CA 1
ATOM 2234 C C . THR B 1 111 ? 0.431 11.477 -7.223 1 96.69 111 THR B C 1
ATOM 2236 O O . THR B 1 111 ? -0.504 10.992 -6.578 1 96.69 111 THR B O 1
ATOM 2239 N N . LEU B 1 112 ? 0.454 12.68 -7.758 1 97.81 112 LEU B N 1
ATOM 2240 C CA . LEU B 1 112 ? -0.698 13.562 -7.594 1 97.81 112 LEU B CA 1
ATOM 2241 C C . LEU B 1 112 ? -1.95 12.93 -8.203 1 97.81 112 LEU B C 1
ATOM 2243 O O . LEU B 1 112 ? -3.004 12.898 -7.559 1 97.81 112 LEU B O 1
ATOM 2247 N N . LEU B 1 113 ? -1.813 12.414 -9.359 1 95.75 113 LEU B N 1
ATOM 2248 C CA . LEU B 1 113 ? -2.943 11.805 -10.062 1 95.75 113 LEU B CA 1
ATOM 2249 C C . LEU B 1 113 ? -3.441 10.57 -9.312 1 95.75 113 LEU B C 1
ATOM 2251 O O . LEU B 1 113 ? -4.648 10.383 -9.156 1 95.75 113 LEU B O 1
ATOM 2255 N N . HIS B 1 114 ? -2.531 9.773 -8.844 1 95.06 114 HIS B N 1
ATOM 2256 C CA . HIS B 1 114 ? -2.896 8.562 -8.117 1 95.06 114 HIS B CA 1
ATOM 2257 C C . HIS B 1 114 ? -3.646 8.898 -6.832 1 95.06 114 HIS B C 1
ATOM 2259 O O . HIS B 1 114 ? -4.703 8.328 -6.555 1 95.06 114 HIS B O 1
ATOM 2265 N N . MET B 1 115 ? -3.121 9.805 -6.148 1 97.38 115 MET B N 1
ATOM 2266 C CA . MET B 1 115 ? -3.717 10.156 -4.863 1 97.38 115 MET B CA 1
ATOM 2267 C C . MET B 1 115 ? -5.094 10.781 -5.055 1 97.38 115 MET B C 1
ATOM 2269 O O . MET B 1 115 ? -6.031 10.469 -4.32 1 97.38 115 MET B O 1
ATOM 2273 N N . ARG B 1 116 ? -5.211 11.625 -6.027 1 97.19 116 ARG B N 1
ATOM 2274 C CA . ARG B 1 116 ? -6.48 12.305 -6.27 1 97.19 116 ARG B CA 1
ATOM 2275 C C . ARG B 1 116 ? -7.586 11.305 -6.594 1 97.19 116 ARG B C 1
ATOM 2277 O O . ARG B 1 116 ? -8.75 11.516 -6.242 1 97.19 116 ARG B O 1
ATOM 2284 N N . SER B 1 117 ? -7.234 10.203 -7.125 1 94.38 117 SER B N 1
ATOM 2285 C CA . SER B 1 117 ? -8.227 9.227 -7.559 1 94.38 117 SER B CA 1
ATOM 2286 C C . SER B 1 117 ? -8.492 8.188 -6.469 1 94.38 117 SER B C 1
ATOM 2288 O O . SER B 1 117 ? -9.359 7.324 -6.625 1 94.38 117 SER B O 1
ATOM 2290 N N . SER B 1 118 ? -7.758 8.234 -5.395 1 95.44 118 SER B N 1
ATOM 2291 C CA . SER B 1 118 ? -7.918 7.246 -4.336 1 95.44 118 SER B CA 1
ATOM 2292 C C . SER B 1 118 ? -9.281 7.363 -3.672 1 95.44 118 SER B C 1
ATOM 2294 O O . SER B 1 118 ? -9.766 8.469 -3.414 1 95.44 118 SER B O 1
ATOM 2296 N N . PRO B 1 119 ? -9.945 6.246 -3.352 1 94.38 119 PRO B N 1
ATOM 2297 C CA . PRO B 1 119 ? -11.219 6.293 -2.619 1 94.38 119 PRO B CA 1
ATOM 2298 C C . PRO B 1 119 ? -11.023 6.52 -1.121 1 94.38 119 PRO B C 1
ATOM 2300 O O . PRO B 1 119 ? -12.008 6.637 -0.38 1 94.38 119 PRO B O 1
ATOM 2303 N N . LEU B 1 120 ? -9.773 6.5 -0.669 1 95.75 120 LEU B N 1
ATOM 2304 C CA . LEU B 1 120 ? -9.484 6.738 0.739 1 95.75 120 LEU B CA 1
ATOM 2305 C C . LEU B 1 120 ? -9.086 8.195 0.972 1 95.75 120 LEU B C 1
ATOM 2307 O O . LEU B 1 120 ? -8.367 8.781 0.162 1 95.75 120 LEU B O 1
ATOM 2311 N N . PRO B 1 121 ? -9.586 8.82 2.031 1 97.12 121 PRO B N 1
ATOM 2312 C CA . PRO B 1 121 ? -9.312 10.234 2.279 1 97.12 121 PRO B CA 1
ATOM 2313 C C . PRO B 1 121 ? -7.836 10.508 2.562 1 97.12 121 PRO B C 1
ATOM 2315 O O . PRO B 1 121 ? -7.273 9.961 3.516 1 97.12 121 PRO B O 1
ATOM 2318 N N . MET B 1 122 ? -7.23 11.383 1.751 1 98.25 122 MET B N 1
ATOM 2319 C CA . MET B 1 122 ? -5.801 11.656 1.877 1 98.25 122 MET B CA 1
ATOM 2320 C C . MET B 1 122 ? -5.496 13.117 1.557 1 98.25 122 MET B C 1
ATOM 2322 O O . MET B 1 122 ? -6.242 13.766 0.819 1 98.25 122 MET B O 1
ATOM 2326 N N . LEU B 1 123 ? -4.391 13.539 2.09 1 98.5 123 LEU B N 1
ATOM 2327 C CA . LEU B 1 123 ? -3.852 14.883 1.889 1 98.5 123 LEU B CA 1
ATOM 2328 C C . LEU B 1 123 ? -2.354 14.828 1.608 1 98.5 123 LEU B C 1
ATOM 2330 O O . LEU B 1 123 ? -1.597 14.219 2.365 1 98.5 123 LEU B O 1
ATOM 2334 N N . LEU B 1 124 ? -1.92 15.359 0.411 1 98.81 124 LEU B N 1
ATOM 2335 C CA . LEU B 1 124 ? -0.502 15.539 0.119 1 98.81 124 LEU B CA 1
ATOM 2336 C C . LEU B 1 124 ? -0.039 16.938 0.522 1 98.81 124 LEU B C 1
ATOM 2338 O O . LEU B 1 124 ? -0.674 17.922 0.168 1 98.81 124 LEU B O 1
ATOM 2342 N N . MET B 1 125 ? 1.056 17 1.265 1 98.19 125 MET B N 1
ATOM 2343 C CA . MET B 1 125 ? 1.629 18.297 1.655 1 98.19 125 MET B CA 1
ATOM 2344 C C . MET B 1 125 ? 3.111 18.359 1.301 1 98.19 125 MET B C 1
ATOM 2346 O O . MET B 1 125 ? 3.895 17.516 1.732 1 98.19 125 MET B O 1
ATOM 2350 N N . HIS B 1 126 ? 3.436 19.344 0.505 1 98.12 126 HIS B N 1
ATOM 2351 C CA . HIS B 1 126 ? 4.844 19.656 0.266 1 98.12 126 HIS B CA 1
ATOM 2352 C C . HIS B 1 126 ? 5.395 20.578 1.34 1 98.12 126 HIS B C 1
ATOM 2354 O O . HIS B 1 126 ? 5.352 21.812 1.189 1 98.12 126 HIS B O 1
ATOM 2360 N N . LEU B 1 127 ? 5.898 19.984 2.443 1 97.31 127 LEU B N 1
ATOM 2361 C CA . LEU B 1 127 ? 6.574 20.734 3.502 1 97.31 127 LEU B CA 1
ATOM 2362 C C . LEU B 1 127 ? 8.078 20.797 3.24 1 97.31 127 LEU B C 1
ATOM 2364 O O . LEU B 1 127 ? 8.828 19.938 3.676 1 97.31 127 LEU B O 1
ATOM 2368 N N . ALA B 1 128 ? 8.43 21.859 2.617 1 95.81 128 ALA B N 1
ATOM 2369 C CA . ALA B 1 128 ? 9.711 21.938 1.921 1 95.81 128 ALA B CA 1
ATOM 2370 C C . ALA B 1 128 ? 10.852 22.203 2.9 1 95.81 128 ALA B C 1
ATOM 2372 O O . ALA B 1 128 ? 10.672 22.891 3.908 1 95.81 128 ALA B O 1
ATOM 2373 N N . VAL B 1 129 ? 11.961 21.547 2.523 1 92.56 129 VAL B N 1
ATOM 2374 C CA . VAL B 1 129 ? 13.195 21.766 3.268 1 92.56 129 VAL B CA 1
ATOM 2375 C C . VAL B 1 129 ? 14.227 22.438 2.371 1 92.56 129 VAL B C 1
ATOM 2377 O O . VAL B 1 129 ? 14.422 22.047 1.221 1 92.56 129 VAL B O 1
ATOM 2380 N N . ASP B 1 130 ? 14.789 23.453 2.918 1 86.31 130 ASP B N 1
ATOM 2381 C CA . ASP B 1 130 ? 15.914 24.094 2.246 1 86.31 130 ASP B CA 1
ATOM 2382 C C . ASP B 1 130 ? 17.219 23.375 2.555 1 86.31 130 ASP B C 1
ATOM 2384 O O . ASP B 1 130 ? 17.781 23.516 3.643 1 86.31 130 ASP B O 1
ATOM 2388 N N . THR B 1 131 ? 17.672 22.625 1.612 1 79.5 131 THR B N 1
ATOM 2389 C CA . THR B 1 131 ? 18.828 21.766 1.813 1 79.5 131 THR B CA 1
ATOM 2390 C C . THR B 1 131 ? 20.094 22.594 2.014 1 79.5 131 THR B C 1
ATOM 2392 O O . THR B 1 131 ? 21.125 22.078 2.449 1 79.5 131 THR B O 1
ATOM 2395 N N . SER B 1 132 ? 20 23.891 1.729 1 81.88 132 SER B N 1
ATOM 2396 C CA . SER B 1 132 ? 21.156 24.766 1.917 1 81.88 132 SER B CA 1
ATOM 2397 C C . SER B 1 132 ? 21.344 25.125 3.387 1 81.88 132 SER B C 1
ATOM 2399 O O . SER B 1 132 ? 22.422 25.578 3.789 1 81.88 132 SER B O 1
ATOM 2401 N N . GLN B 1 133 ? 20.344 24.891 4.137 1 78.5 133 GLN B N 1
ATOM 2402 C CA . GLN B 1 133 ? 20.406 25.203 5.559 1 78.5 133 GLN B CA 1
ATOM 2403 C C . GLN B 1 133 ? 21.047 24.062 6.352 1 78.5 133 GLN B C 1
ATOM 2405 O O . GLN B 1 133 ? 20.797 22.891 6.055 1 78.5 133 GLN B O 1
ATOM 2410 N N . ALA B 1 134 ? 21.859 24.344 7.219 1 78 134 ALA B N 1
ATOM 2411 C CA . ALA B 1 134 ? 22.609 23.359 8 1 78 134 ALA B CA 1
ATOM 2412 C C . ALA B 1 134 ? 21.703 22.656 9.008 1 78 134 ALA B C 1
ATOM 2414 O O . ALA B 1 134 ? 21.922 21.5 9.344 1 78 134 ALA B O 1
ATOM 2415 N N . THR B 1 135 ? 20.734 23.453 9.523 1 85.62 135 THR B N 1
ATOM 2416 C CA . THR B 1 135 ? 19.875 22.891 10.555 1 85.62 135 THR B CA 1
ATOM 2417 C C . THR B 1 135 ? 18.422 22.797 10.078 1 85.62 135 THR B C 1
ATOM 2419 O O . THR B 1 135 ? 17.953 23.672 9.344 1 85.62 135 THR B O 1
ATOM 2422 N N . MET B 1 136 ? 17.719 21.812 10.516 1 90.88 136 MET B N 1
ATOM 2423 C CA . MET B 1 136 ? 16.312 21.656 10.188 1 90.88 136 MET B CA 1
ATOM 2424 C C . MET B 1 136 ? 15.461 22.672 10.945 1 90.88 136 MET B C 1
ATOM 2426 O O . MET B 1 136 ? 15.484 22.719 12.172 1 90.88 136 MET B O 1
ATOM 2430 N N . PRO B 1 137 ? 14.734 23.484 10.1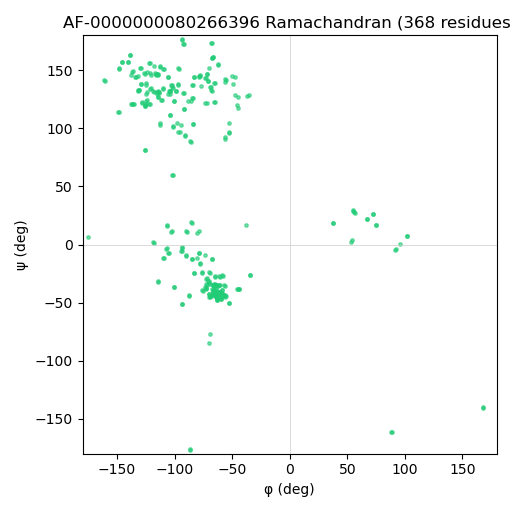95 1 90.88 137 PRO B N 1
ATOM 2431 C CA . PRO B 1 137 ? 13.836 24.406 10.883 1 90.88 137 PRO B CA 1
ATOM 2432 C C . PRO B 1 137 ? 12.758 23.688 11.695 1 90.88 137 PRO B C 1
ATOM 2434 O O . PRO B 1 137 ? 12.383 22.562 11.359 1 90.88 137 PRO B O 1
ATOM 2437 N N . GLN B 1 138 ? 12.219 24.328 12.742 1 91.69 138 GLN B N 1
ATOM 2438 C CA . GLN B 1 138 ? 11.172 23.75 13.578 1 91.69 138 GLN B CA 1
ATOM 2439 C C . GLN B 1 138 ? 9.836 23.719 12.836 1 91.69 138 GLN B C 1
ATOM 2441 O O . GLN B 1 138 ? 9.047 22.781 13.023 1 91.69 138 GLN B O 1
ATOM 2446 N N . VAL B 1 139 ? 9.594 24.734 12.078 1 93.88 139 VAL B N 1
ATOM 2447 C CA . VAL B 1 139 ? 8.375 24.828 11.273 1 93.88 139 VAL B CA 1
ATOM 2448 C C . VAL B 1 139 ? 8.742 24.969 9.797 1 93.88 139 VAL B C 1
ATOM 2450 O O . VAL B 1 139 ? 9.617 25.75 9.438 1 93.88 139 VAL B O 1
ATOM 2453 N N . LEU B 1 140 ? 8.102 24.234 8.992 1 95.06 140 LEU B N 1
ATOM 2454 C CA . LEU B 1 140 ? 8.43 24.172 7.574 1 95.06 140 LEU B CA 1
ATOM 2455 C C . LEU B 1 140 ? 7.395 24.922 6.746 1 95.06 140 LEU B C 1
ATOM 2457 O O . LEU B 1 140 ? 6.199 24.891 7.051 1 95.06 140 LEU B O 1
ATOM 2461 N N . PRO B 1 141 ? 7.855 25.578 5.68 1 92.5 141 PRO B N 1
ATOM 2462 C CA . PRO B 1 141 ? 6.887 26.188 4.762 1 92.5 141 PRO B CA 1
ATOM 2463 C C . PRO B 1 141 ? 6.125 25.141 3.943 1 92.5 141 PRO B C 1
ATOM 2465 O O . PRO B 1 141 ? 6.699 24.125 3.545 1 92.5 141 PRO B O 1
ATOM 2468 N N . CYS B 1 142 ? 4.883 25.359 3.75 1 94.62 142 CYS B N 1
ATOM 2469 C CA . CYS B 1 142 ? 4.074 24.531 2.873 1 94.62 142 CYS B CA 1
ATOM 2470 C C . CYS B 1 142 ? 4.051 25.078 1.455 1 94.62 142 CYS B C 1
ATOM 2472 O O . CYS B 1 142 ? 3.527 26.172 1.219 1 94.62 142 CYS B O 1
ATOM 2474 N N . GLN B 1 143 ? 4.578 24.312 0.511 1 94.38 143 GLN B N 1
ATOM 2475 C CA . GLN B 1 143 ? 4.676 24.781 -0.868 1 94.38 143 GLN B CA 1
ATOM 2476 C C . GLN B 1 143 ? 3.664 24.078 -1.763 1 94.38 143 GLN B C 1
ATOM 2478 O O . GLN B 1 143 ? 3.574 24.359 -2.959 1 94.38 143 GLN B O 1
ATOM 2483 N N . GLY B 1 144 ? 2.965 23.188 -1.249 1 95.19 144 GLY B N 1
ATOM 2484 C CA . GLY B 1 144 ? 1.939 22.438 -1.962 1 95.19 144 GLY B CA 1
ATOM 2485 C C . GLY B 1 144 ? 0.942 21.766 -1.04 1 95.19 144 GLY B C 1
ATOM 2486 O O . GLY B 1 144 ? 1.314 21.25 0.02 1 95.19 144 GLY B O 1
ATOM 2487 N N . PHE B 1 145 ? -0.288 21.781 -1.42 1 96.56 145 PHE B N 1
ATOM 2488 C CA . PHE B 1 145 ? -1.4 21.219 -0.658 1 96.56 145 PHE B CA 1
ATOM 2489 C C . PHE B 1 145 ? -2.479 20.688 -1.589 1 96.56 145 PHE B C 1
ATOM 2491 O O . PHE B 1 145 ? -3.094 21.438 -2.342 1 96.56 145 PHE B O 1
ATOM 2498 N N . VAL B 1 146 ? -2.654 19.359 -1.554 1 97.56 146 VAL B N 1
ATOM 2499 C CA . VAL B 1 146 ? -3.672 18.75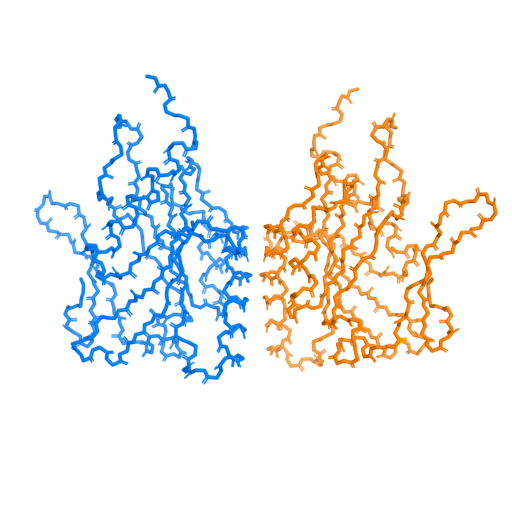 -2.402 1 97.56 146 VAL B CA 1
ATOM 2500 C C . VAL B 1 146 ? -4.43 17.688 -1.615 1 97.56 146 VAL B C 1
ATOM 2502 O O . VAL B 1 146 ? -3.82 16.781 -1.039 1 97.56 146 VAL B O 1
ATOM 2505 N N . TRP B 1 147 ? -5.707 17.781 -1.46 1 97.94 147 TRP B N 1
ATOM 2506 C CA . TRP B 1 147 ? -6.512 16.703 -0.883 1 97.94 147 TRP B CA 1
ATOM 2507 C C . TRP B 1 147 ? -7.453 16.109 -1.925 1 97.94 147 TRP B C 1
ATOM 2509 O O . TRP B 1 147 ? -7.723 16.734 -2.955 1 97.94 147 TRP B O 1
ATOM 2519 N N . ASN B 1 148 ? -7.836 14.875 -1.802 1 97.94 148 ASN B N 1
ATOM 2520 C CA . ASN B 1 148 ? -8.688 14.227 -2.791 1 97.94 148 ASN B CA 1
ATOM 2521 C C . ASN B 1 148 ? -10.164 14.375 -2.436 1 97.94 148 ASN B C 1
ATOM 2523 O O . ASN B 1 148 ? -10.508 14.922 -1.384 1 97.94 148 ASN B O 1
ATOM 2527 N N . ASP B 1 149 ? -10.992 13.961 -3.348 1 97.38 149 ASP B N 1
ATOM 2528 C CA . ASP B 1 149 ? -12.438 14.094 -3.174 1 97.38 149 ASP B CA 1
ATOM 2529 C C . ASP B 1 149 ? -12.922 13.258 -1.987 1 97.38 149 ASP B C 1
ATOM 2531 O O . ASP B 1 149 ? -13.859 13.648 -1.291 1 97.38 149 ASP B O 1
ATOM 2535 N N . ALA B 1 150 ? -12.305 12.117 -1.777 1 96.81 150 ALA B N 1
ATOM 2536 C CA . ALA B 1 150 ? -12.688 11.266 -0.657 1 96.81 150 ALA B CA 1
ATOM 2537 C C . ALA B 1 150 ? -12.555 12 0.67 1 96.81 150 ALA B C 1
ATOM 2539 O O . ALA B 1 150 ? -13.273 11.711 1.63 1 96.81 150 ALA B O 1
ATOM 2540 N N . LEU B 1 151 ? -11.664 12.961 0.683 1 96.62 151 LEU B N 1
ATOM 2541 C CA . LEU B 1 151 ? -11.477 13.742 1.899 1 96.62 151 LEU B CA 1
ATOM 2542 C C . LEU B 1 151 ? -12.336 15 1.869 1 96.62 151 LEU B C 1
ATOM 2544 O O . LEU B 1 151 ? -13.188 15.203 2.736 1 96.62 151 LEU B O 1
ATOM 2548 N N . ALA B 1 152 ? -12.273 15.766 0.841 1 96.12 152 ALA B N 1
ATOM 2549 C CA . ALA B 1 152 ? -12.766 17.141 0.874 1 96.12 152 ALA B CA 1
ATOM 2550 C C . ALA B 1 152 ? -14.031 17.297 0.043 1 96.12 152 ALA B C 1
ATOM 2552 O O . ALA B 1 152 ? -14.703 18.328 0.1 1 96.12 152 ALA B O 1
ATOM 2553 N N . GLY B 1 153 ? -14.352 16.312 -0.729 1 95.5 153 GLY B N 1
ATOM 2554 C CA . GLY B 1 153 ? -15.523 16.422 -1.584 1 95.5 153 GLY B CA 1
ATOM 2555 C C . GLY B 1 153 ? -16.828 16.438 -0.81 1 95.5 153 GLY B C 1
ATOM 2556 O O . GLY B 1 153 ? -16.844 16.203 0.4 1 95.5 153 GLY B O 1
ATOM 2557 N N . ARG B 1 154 ? -17.906 16.688 -1.575 1 95.06 154 ARG B N 1
ATOM 2558 C CA . ARG B 1 154 ? -19.234 16.781 -0.981 1 95.06 154 ARG B CA 1
ATOM 2559 C C . ARG B 1 154 ? -19.625 15.477 -0.285 1 95.06 154 ARG B C 1
ATOM 2561 O O . ARG B 1 154 ? -20.297 15.492 0.75 1 95.06 154 ARG B O 1
ATOM 2568 N N . HIS B 1 155 ? -19.203 14.344 -0.838 1 94.62 155 HIS B N 1
ATOM 2569 C CA . HIS B 1 155 ? -19.5 13.047 -0.248 1 94.62 155 HIS B CA 1
ATOM 2570 C C . HIS B 1 155 ? -18.281 12.484 0.497 1 94.62 155 HIS B C 1
ATOM 2572 O O . HIS B 1 155 ? -18.297 11.328 0.914 1 94.62 155 HIS B O 1
ATOM 2578 N N . GLY B 1 156 ? -17.328 13.352 0.661 1 94.81 156 GLY B N 1
ATOM 2579 C CA . GLY B 1 156 ? -16.125 12.93 1.354 1 94.81 156 GLY B CA 1
ATOM 2580 C C . GLY B 1 156 ? -16.219 13.078 2.861 1 94.81 156 GLY B C 1
ATOM 2581 O O . GLY B 1 156 ? -17.281 13.414 3.391 1 94.81 156 GLY B O 1
ATOM 2582 N N . LEU B 1 157 ? -15.148 12.789 3.473 1 93.12 157 LEU B N 1
ATOM 2583 C CA . LEU B 1 157 ? -15.07 12.766 4.93 1 93.12 157 LEU B CA 1
ATOM 2584 C C . LEU B 1 157 ? -15.438 14.125 5.516 1 93.12 157 LEU B C 1
ATOM 2586 O O . LEU B 1 157 ? -16.141 14.203 6.52 1 93.12 157 LEU B O 1
ATOM 2590 N N . LEU B 1 158 ? -14.992 15.203 4.84 1 92.5 158 LEU B N 1
ATOM 2591 C CA . LEU B 1 158 ? -15.18 16.547 5.363 1 92.5 158 LEU B CA 1
ATOM 2592 C C . LEU B 1 158 ? -16.453 17.172 4.812 1 92.5 158 LEU B C 1
ATOM 2594 O O . LEU B 1 158 ? -16.719 18.359 5.039 1 92.5 158 LEU B O 1
ATOM 2598 N N . ARG B 1 159 ? -17.141 16.5 3.963 1 92.62 159 ARG B N 1
ATOM 2599 C CA . ARG B 1 159 ? -18.5 16.797 3.5 1 92.62 159 ARG B CA 1
ATOM 2600 C C . ARG B 1 159 ? -18.531 18.078 2.684 1 92.62 159 ARG B C 1
ATOM 2602 O O . ARG B 1 159 ? -19.531 18.797 2.689 1 92.62 159 ARG B O 1
ATOM 2609 N N . GLY B 1 160 ? -17.391 18.406 2.18 1 93.94 160 GLY B N 1
ATOM 2610 C CA . GLY B 1 160 ? -17.344 19.609 1.364 1 93.94 160 GLY B CA 1
ATOM 2611 C C . GLY B 1 160 ? -17.406 20.875 2.18 1 93.94 160 GLY B C 1
ATOM 2612 O O . GLY B 1 160 ? -17.594 21.969 1.628 1 93.94 160 GLY B O 1
ATOM 2613 N N . ASP B 1 161 ? -17.172 20.812 3.414 1 91.38 161 ASP B N 1
ATOM 2614 C CA . ASP B 1 161 ? -17.391 21.938 4.312 1 91.38 161 ASP B CA 1
ATOM 2615 C C . ASP B 1 161 ? -16.141 22.812 4.422 1 91.38 161 ASP B C 1
ATOM 2617 O O . ASP B 1 161 ? -16.203 23.906 4.984 1 91.38 161 ASP B O 1
ATOM 2621 N N . TYR B 1 162 ? -15.086 22.328 3.896 1 91.81 162 TYR B N 1
ATOM 2622 C CA . TYR B 1 162 ? -13.82 23.031 4.094 1 91.81 162 TYR B CA 1
ATOM 2623 C C . TYR B 1 162 ? -13.258 23.531 2.771 1 91.81 162 TYR B C 1
ATOM 2625 O O . TYR B 1 162 ? -13.469 22.922 1.724 1 91.81 162 TYR B O 1
ATOM 2633 N N . GLU B 1 163 ? -12.594 24.641 2.848 1 91.94 163 GLU B N 1
ATOM 2634 C CA . GLU B 1 163 ? -11.883 25.234 1.715 1 91.94 163 GLU B CA 1
ATOM 2635 C C . GLU B 1 163 ? -10.461 25.625 2.096 1 91.94 163 GLU B C 1
ATOM 2637 O O . GLU B 1 163 ? -10.227 26.156 3.184 1 91.94 163 GLU B O 1
ATOM 2642 N N . ALA B 1 164 ? -9.562 25.25 1.266 1 91.25 164 ALA B N 1
ATOM 2643 C CA . ALA B 1 164 ? -8.172 25.672 1.436 1 91.25 164 ALA B CA 1
ATOM 2644 C C . ALA B 1 164 ? -7.828 26.828 0.507 1 91.25 164 ALA B C 1
ATOM 2646 O O . ALA B 1 164 ? -7.988 26.719 -0.711 1 91.25 164 ALA B O 1
ATOM 2647 N N . ILE B 1 165 ? -7.367 27.922 1.081 1 91 165 ILE B N 1
ATOM 2648 C CA . ILE B 1 165 ? -7.09 29.125 0.295 1 91 165 ILE B CA 1
ATOM 2649 C C . ILE B 1 165 ? -5.648 29.578 0.524 1 91 165 ILE B C 1
ATOM 2651 O O . ILE B 1 165 ? -5.18 29.625 1.664 1 91 165 ILE B O 1
ATOM 2655 N N . TRP B 1 166 ? -4.961 29.797 -0.543 1 88.5 166 TRP B N 1
ATOM 2656 C CA . TRP B 1 166 ? -3.619 30.359 -0.474 1 88.5 166 TRP B CA 1
ATOM 2657 C C . TRP B 1 166 ? -3.676 31.891 -0.429 1 88.5 166 TRP B C 1
ATOM 2659 O O . TRP B 1 166 ? -4.305 32.531 -1.282 1 88.5 166 TRP B O 1
ATOM 2669 N N . HIS B 1 167 ? -3.107 32.438 0.565 1 83.31 167 HIS B N 1
ATOM 2670 C CA . HIS B 1 167 ? -3.062 33.875 0.676 1 83.31 167 HIS B CA 1
ATOM 2671 C C . HIS B 1 167 ? -1.643 34.406 0.496 1 83.31 167 HIS B C 1
ATOM 2673 O O . HIS B 1 167 ? -0.686 33.812 0.983 1 83.31 167 HIS B O 1
ATOM 2679 N N . THR B 1 168 ? -1.495 35.281 -0.432 1 74.94 168 THR B N 1
ATOM 2680 C CA . THR B 1 168 ? -0.208 35.969 -0.583 1 74.94 168 THR B CA 1
ATOM 2681 C C . THR B 1 168 ? -0.207 37.281 0.149 1 74.94 168 THR B C 1
ATOM 2683 O O . THR B 1 168 ? -1.13 38.094 -0.01 1 74.94 168 THR B O 1
ATOM 2686 N N . ARG B 1 169 ? 0.454 37.312 1.33 1 62.09 169 ARG B N 1
ATOM 2687 C CA . ARG B 1 169 ? 0.63 38.656 1.913 1 62.09 169 ARG B CA 1
ATOM 2688 C C . ARG B 1 169 ? 1.74 39.406 1.204 1 62.09 169 ARG B C 1
ATOM 2690 O O . ARG B 1 169 ? 2.668 38.812 0.658 1 62.09 169 ARG B O 1
ATOM 2697 N N . VAL B 1 170 ? 1.582 40.719 0.861 1 60.28 170 VAL B N 1
ATOM 2698 C CA . VAL B 1 170 ? 2.445 41.688 0.172 1 60.28 170 VAL B CA 1
ATOM 2699 C C . VAL B 1 170 ? 3.896 41.469 0.596 1 60.28 170 VAL B C 1
ATOM 2701 O O . VAL B 1 170 ? 4.824 41.812 -0.141 1 60.28 170 VAL B O 1
ATOM 2704 N N . GLU B 1 171 ? 4.543 40.469 1.196 1 60.62 171 GLU B N 1
ATOM 2705 C CA . GLU B 1 171 ? 5.965 40.281 1.445 1 60.62 171 GLU B CA 1
ATOM 2706 C C . GLU B 1 171 ? 6.234 38.906 2.066 1 60.62 171 GLU B C 1
ATOM 2708 O O . GLU B 1 171 ? 7.34 38.625 2.535 1 60.62 171 GLU B O 1
ATOM 2713 N N . SER B 1 172 ? 5.184 38.156 2.121 1 64.56 172 SER B N 1
ATOM 2714 C CA . SER B 1 172 ? 5.445 36.875 2.752 1 64.56 172 SER B CA 1
ATOM 2715 C C . SER B 1 172 ? 5.02 35.719 1.851 1 64.56 172 SER B C 1
ATOM 2717 O O . SER B 1 172 ? 4.32 35.938 0.856 1 64.56 172 SER B O 1
ATOM 2719 N N . ALA B 1 173 ? 5.719 34.688 1.946 1 67.19 173 ALA B N 1
ATOM 2720 C CA . ALA B 1 173 ? 5.363 33.469 1.222 1 67.19 173 ALA B CA 1
ATOM 2721 C C . ALA B 1 173 ? 3.895 33.094 1.43 1 67.19 173 ALA B C 1
ATOM 2723 O O . ALA B 1 173 ? 3.312 33.438 2.469 1 67.19 173 ALA B O 1
ATOM 2724 N N . PRO B 1 174 ? 3.326 32.688 0.272 1 75.81 174 PRO B N 1
ATOM 2725 C CA . PRO B 1 174 ? 1.921 32.281 0.385 1 75.81 174 PRO B CA 1
ATOM 2726 C C . PRO B 1 174 ? 1.656 31.391 1.597 1 75.81 174 PRO B C 1
ATOM 2728 O O . PRO B 1 174 ? 2.494 30.547 1.949 1 75.81 174 PRO B O 1
ATOM 2731 N N . VAL B 1 175 ? 0.647 31.906 2.334 1 80.38 175 VAL B N 1
ATOM 2732 C CA . VAL B 1 175 ? 0.256 31.125 3.506 1 80.38 175 VAL B CA 1
ATOM 2733 C C . VAL B 1 175 ? -1.05 30.391 3.223 1 80.38 175 VAL B C 1
ATOM 2735 O O . VAL B 1 175 ? -1.99 30.969 2.672 1 80.38 175 VAL B O 1
ATOM 2738 N N . LEU B 1 176 ? -1.097 29.125 3.523 1 86.5 176 LEU B N 1
ATOM 2739 C CA . LEU B 1 176 ? -2.297 28.312 3.369 1 86.5 176 LEU B CA 1
ATOM 2740 C C . LEU B 1 176 ? -3.205 28.453 4.586 1 86.5 176 LEU B C 1
ATOM 2742 O O . LEU B 1 176 ? -2.746 28.328 5.727 1 86.5 176 LEU B O 1
ATOM 2746 N N . THR B 1 177 ? -4.512 28.828 4.273 1 88.5 177 THR B N 1
ATOM 2747 C CA . THR B 1 177 ? -5.504 28.938 5.336 1 88.5 177 THR B CA 1
ATOM 2748 C C . THR B 1 177 ? -6.719 28.062 5.035 1 88.5 177 THR B C 1
ATOM 2750 O O . THR B 1 177 ? -7.184 28.016 3.895 1 88.5 177 THR B O 1
ATOM 2753 N N . LEU B 1 178 ? -7.199 27.391 6.047 1 90.56 178 LEU B N 1
ATOM 2754 C CA . LEU B 1 178 ? -8.391 26.562 5.902 1 90.56 178 LEU B CA 1
ATOM 2755 C C . LEU B 1 178 ? -9.625 27.266 6.457 1 90.56 178 LEU B C 1
ATOM 2757 O O . LEU B 1 178 ? -9.555 27.906 7.512 1 90.56 178 LEU B O 1
ATOM 2761 N N . TYR B 1 179 ? -10.711 27.203 5.691 1 91.25 179 TYR B N 1
ATOM 2762 C CA . TYR B 1 179 ? -11.984 27.812 6.082 1 91.25 179 TYR B CA 1
ATOM 2763 C C . TYR B 1 179 ? -13.086 26.766 6.156 1 91.25 179 TYR B C 1
ATOM 2765 O O . TYR B 1 179 ? -13.086 25.797 5.391 1 91.25 179 TYR B O 1
ATOM 2773 N N . ARG B 1 180 ? -14 26.906 7.039 1 90.38 180 ARG B N 1
ATOM 2774 C CA . ARG B 1 180 ? -15.258 26.172 7.105 1 90.38 180 ARG B CA 1
ATOM 2775 C C . ARG B 1 180 ? -16.453 27.125 7.137 1 90.38 180 ARG B C 1
ATOM 2777 O O . ARG B 1 180 ? -16.578 27.922 8.062 1 90.38 180 ARG B O 1
ATOM 2784 N N . GLY B 1 181 ? -17.328 27.016 6.172 1 86.5 181 GLY B N 1
ATOM 2785 C CA . GLY B 1 181 ? -18.453 27.922 6.105 1 86.5 181 GLY B CA 1
ATOM 2786 C C . GLY B 1 181 ? -18.047 29.391 6.07 1 86.5 181 GLY B C 1
ATOM 2787 O O . GLY B 1 181 ? -18.656 30.234 6.734 1 86.5 181 GLY B O 1
ATOM 2788 N N . GLY B 1 182 ? -16.938 29.625 5.578 1 86.75 182 GLY B N 1
ATOM 2789 C CA . GLY B 1 182 ? -16.469 30.984 5.438 1 86.75 182 GLY B CA 1
ATOM 2790 C C . GLY B 1 182 ? -15.664 31.469 6.633 1 86.75 182 GLY B C 1
ATOM 2791 O O . GLY B 1 182 ? -15.18 32.594 6.645 1 86.75 182 GLY B O 1
ATOM 2792 N N . VAL B 1 183 ? -15.57 30.656 7.668 1 88.06 183 VAL B N 1
ATOM 2793 C CA . VAL B 1 183 ? -14.828 31.031 8.867 1 88.06 183 VAL B CA 1
ATOM 2794 C C . VAL B 1 183 ? -13.469 30.328 8.875 1 88.06 183 VAL B C 1
ATOM 2796 O O . VAL B 1 183 ? -13.383 29.125 8.617 1 88.06 183 VAL B O 1
ATOM 2799 N N . ARG B 1 184 ? -12.508 31.078 9.242 1 86.62 184 ARG B N 1
ATOM 2800 C CA . ARG B 1 184 ? -11.156 30.531 9.312 1 86.62 184 ARG B CA 1
ATOM 2801 C C . ARG B 1 184 ? -11.047 29.5 10.438 1 86.62 184 ARG B C 1
ATOM 2803 O O . ARG B 1 184 ? -11.445 29.766 11.57 1 86.62 184 ARG B O 1
ATOM 2810 N N . VAL B 1 185 ? -10.453 28.344 10.133 1 83.81 185 VAL B N 1
ATOM 2811 C CA . VAL B 1 185 ? -10.305 27.312 11.148 1 83.81 185 VAL B CA 1
ATOM 2812 C C . VAL B 1 185 ? -8.82 27.109 11.453 1 83.81 185 VAL B C 1
ATOM 2814 O O . VAL B 1 185 ? -8.461 26.656 12.539 1 83.81 185 VAL B O 1
ATOM 2817 N N . CYS B 1 186 ? -8.023 27.312 10.383 1 80.75 186 CYS B N 1
ATOM 2818 C CA . CYS B 1 186 ? -6.582 27.281 10.594 1 80.75 186 CYS B CA 1
ATOM 2819 C C . CYS B 1 186 ? -5.867 28.219 9.633 1 80.75 186 CYS B C 1
ATOM 2821 O O . CYS B 1 186 ? -6.406 28.562 8.578 1 80.75 186 CYS B O 1
#

Nearest PDB structures (foldseek):
  6qnz-assembly1_A  TM=6.623E-01  e=1.244E-01  Bacillus sp. D6
  6qnz-assembly2_B  TM=5.927E-01  e=1.599E-01  Bacillus sp. D6
  5lhc-assembly1_A  TM=5.747E-01  e=3.000E-01  Bacillus sp. (in: firmicutes)
  5lhc-assembly1_B  TM=5.431E-01  e=3.858E-01  Bacillus sp. (in: firmicutes)
  6c8s-assembly1_A  TM=5.097E-01  e=4.210E+00  Catharanthus roseus

Solvent-accessible surface area (backbone atoms only — not comparable to full-atom values): 19888 Å² total; per-residue (Å²): 127,84,70,47,72,68,52,50,43,53,48,48,46,51,14,49,52,46,27,42,30,69,54,59,55,30,53,70,43,76,52,86,54,94,77,48,64,84,39,45,33,38,38,38,38,47,65,49,95,78,51,78,56,61,28,39,37,39,28,30,69,41,70,49,84,58,49,44,53,44,64,60,51,26,23,47,42,21,36,49,52,51,53,47,52,53,43,58,74,62,70,69,61,85,82,42,61,36,37,34,44,36,17,30,45,30,64,35,73,65,21,52,55,51,49,47,68,33,83,58,29,36,34,44,33,18,40,42,63,66,83,87,50,91,65,83,58,59,59,50,56,64,79,40,79,48,65,15,46,31,24,46,25,67,88,16,77,51,47,42,45,58,46,80,44,78,40,70,52,96,97,46,73,60,42,79,33,35,26,43,87,86,38,76,55,58,127,85,71,47,70,68,51,51,42,53,50,47,45,51,14,49,52,46,29,42,31,70,54,58,54,32,51,68,42,76,51,88,54,95,77,48,63,83,40,44,31,38,40,39,39,50,65,49,96,76,51,78,56,62,29,39,38,39,29,30,68,41,70,49,84,59,49,44,52,45,64,60,51,26,23,48,44,20,37,48,50,52,54,46,52,54,44,56,72,64,69,68,62,84,84,41,62,37,37,35,46,36,18,29,45,33,65,35,73,65,23,52,56,51,51,45,70,33,83,58,28,35,32,44,32,18,42,42,63,65,82,87,48,91,65,82,59,61,61,51,57,62,80,40,79,50,66,14,46,30,23,47,24,69,89,15,77,51,47,42,45,57,44,81,44,77,40,72,51,101,84,46,74,59,42,79,34,36,25,44,88,84,38,78,57,56

Secondary structure (DSSP, 8-state):
----HHHHHHHHHHHHHHHHHHHH--EEEE--SGGGTT-SEEEEE--STT----EEEEEEEE--SSPB-HHHHHHHHHHHHHHHHHHHHTT-SS--EEEEEEESS-B-HHHHHHHHH-SS-EEEEEE---TTSSS--SS--EEEEEE-HHHHSTTSTTTT-EEEEEE--TTS--EEEEEETTEE--/----HHHHHHHHHHHHHHHHHHHH--EEEE--SGGGTT-SEEEEE--STT----EEEEEEEE--SSPB-HHHHHHHHHHHHHHHHHHHHTT-SS--EEEEEEESS-B-HHHHHHHHH-SS-EEEEEE---TTSSS--SS--EEEEEE-HHHHSTTSTTTT-EEEEEE--TTS--EEEEEETTEE--